Protein AF-A0A967V9A8-F1 (afdb_monomer_lite)

Structure (mmCIF, N/CA/C/O backbone):
data_AF-A0A967V9A8-F1
#
_entry.id   AF-A0A967V9A8-F1
#
loop_
_atom_site.group_PDB
_atom_site.id
_ato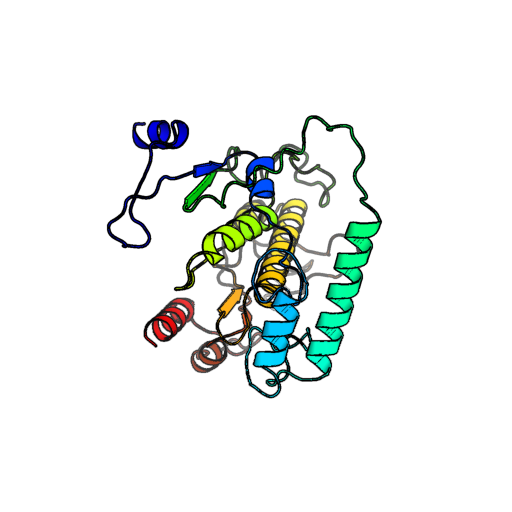m_site.type_symbol
_atom_site.label_atom_id
_atom_site.label_alt_id
_atom_site.label_comp_id
_atom_site.label_asym_id
_atom_site.label_entity_id
_atom_site.label_seq_id
_atom_site.pdbx_PDB_ins_code
_atom_site.Cartn_x
_atom_site.Cartn_y
_atom_site.Cartn_z
_atom_site.occupancy
_atom_site.B_iso_or_equiv
_atom_site.auth_seq_id
_atom_site.auth_comp_id
_atom_site.auth_asym_id
_atom_site.auth_atom_id
_atom_site.pdbx_PDB_model_num
ATOM 1 N N . MET A 1 1 ? -1.509 29.661 8.712 1.00 63.47 1 MET A N 1
ATOM 2 C CA . MET A 1 1 ? -0.629 29.647 9.905 1.00 63.47 1 MET A CA 1
ATOM 3 C C . MET A 1 1 ? -1.383 29.282 11.180 1.00 63.47 1 MET A C 1
ATOM 5 O O . MET A 1 1 ? -0.795 28.585 11.988 1.00 63.47 1 MET A O 1
ATOM 9 N N . THR A 1 2 ? -2.646 29.689 11.365 1.00 86.06 2 THR A N 1
ATOM 10 C CA . THR A 1 2 ? -3.441 29.376 12.574 1.00 86.06 2 THR A CA 1
ATOM 11 C C . THR A 1 2 ? -3.571 27.873 12.839 1.00 86.06 2 THR A C 1
ATOM 13 O O . THR A 1 2 ? -3.118 27.422 13.881 1.00 86.06 2 THR A O 1
ATOM 16 N N . THR A 1 3 ? -4.022 27.083 11.860 1.00 86.75 3 THR A N 1
ATOM 17 C CA . THR A 1 3 ? -4.227 25.628 12.024 1.00 86.75 3 THR A CA 1
ATOM 18 C C . THR A 1 3 ? -2.944 24.858 12.342 1.00 86.75 3 THR A C 1
ATOM 20 O O . THR A 1 3 ? -2.943 23.981 13.196 1.00 86.75 3 THR A O 1
ATOM 23 N N . TRP A 1 4 ? -1.824 25.201 11.695 1.00 89.00 4 TRP A N 1
ATOM 24 C CA . TRP A 1 4 ? -0.532 24.571 11.999 1.00 89.00 4 TRP A CA 1
ATOM 25 C C . TRP A 1 4 ? -0.082 24.873 13.431 1.00 89.00 4 TRP A C 1
ATOM 27 O O . TRP A 1 4 ? 0.345 23.976 14.148 1.00 89.00 4 TRP A O 1
ATOM 37 N N . ASN A 1 5 ? -0.220 26.127 13.870 1.00 92.00 5 ASN A N 1
ATOM 38 C CA . ASN A 1 5 ? 0.136 26.509 15.233 1.00 92.00 5 ASN A CA 1
ATOM 39 C C . ASN A 1 5 ? -0.765 25.819 16.270 1.00 92.00 5 ASN A C 1
ATOM 41 O O . ASN A 1 5 ? -0.274 25.438 17.324 1.00 92.00 5 ASN A O 1
ATOM 45 N N . GLU A 1 6 ? -2.051 25.632 15.968 1.00 90.81 6 GLU A N 1
ATOM 46 C CA . GLU A 1 6 ? -2.997 24.894 16.816 1.00 90.81 6 GLU A CA 1
ATOM 47 C C . GLU A 1 6 ? -2.655 23.399 16.899 1.00 90.81 6 GLU A C 1
ATOM 49 O O . GLU A 1 6 ? -2.709 22.827 17.985 1.00 90.81 6 GLU A O 1
ATOM 54 N N . LEU A 1 7 ? -2.254 22.774 15.785 1.00 89.25 7 LEU A N 1
ATOM 55 C CA . LEU A 1 7 ? -1.780 21.383 15.758 1.00 89.25 7 LEU A CA 1
ATOM 56 C C . LEU A 1 7 ? -0.524 21.214 16.614 1.00 89.25 7 LEU A C 1
ATOM 58 O O . LEU A 1 7 ? -0.470 20.335 17.467 1.00 89.25 7 LEU A O 1
ATOM 62 N N . VAL A 1 8 ? 0.459 22.101 16.434 1.00 88.94 8 VAL A N 1
ATOM 63 C CA . VAL A 1 8 ? 1.700 22.098 17.223 1.00 88.94 8 VAL A CA 1
ATOM 64 C C . VAL A 1 8 ? 1.425 22.363 18.708 1.00 88.94 8 VAL A C 1
ATOM 66 O O . VAL A 1 8 ? 2.103 21.807 19.567 1.00 88.94 8 VAL A O 1
ATOM 69 N N . ALA A 1 9 ? 0.430 23.191 19.030 1.00 90.06 9 ALA A N 1
ATOM 70 C CA . ALA A 1 9 ? 0.030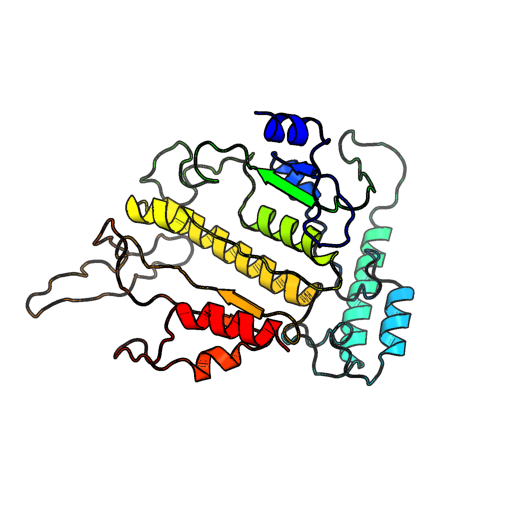 23.474 20.406 1.00 90.06 9 ALA A CA 1
ATOM 71 C C . ALA A 1 9 ? -0.857 22.381 21.036 1.00 90.06 9 ALA A C 1
ATOM 73 O O . ALA A 1 9 ? -1.181 22.490 22.219 1.00 90.06 9 ALA A O 1
ATOM 74 N N . GLY A 1 10 ? -1.275 21.361 20.275 1.00 86.62 10 GLY A N 1
ATOM 75 C CA . GLY A 1 10 ? -2.213 20.331 20.736 1.00 86.62 10 GLY A CA 1
ATOM 76 C C . GLY A 1 10 ? -3.627 20.860 21.007 1.00 86.62 10 GLY A C 1
ATOM 77 O O . GLY A 1 10 ? -4.375 20.262 21.776 1.00 86.62 10 GLY A O 1
ATOM 78 N N . THR A 1 11 ? -3.990 22.005 20.423 1.00 89.69 11 THR A N 1
ATOM 79 C CA . THR A 1 11 ? -5.309 22.641 20.583 1.00 89.69 11 THR A CA 1
ATOM 80 C C . THR A 1 11 ? -6.191 22.488 19.349 1.00 89.69 11 THR A C 1
ATOM 82 O O . THR A 1 11 ? -7.350 22.895 19.382 1.00 89.69 11 THR A O 1
ATOM 85 N N . ALA A 1 12 ? -5.651 21.953 18.251 1.00 89.81 12 ALA A N 1
ATOM 86 C CA . ALA A 1 12 ? -6.442 21.622 17.076 1.00 89.81 12 ALA A CA 1
ATOM 87 C C . ALA A 1 12 ? -7.412 20.486 17.408 1.00 89.81 12 ALA A C 1
ATOM 89 O O . ALA A 1 12 ? -7.022 19.473 17.987 1.00 89.81 12 ALA A O 1
ATOM 90 N N . GLY A 1 13 ? -8.664 20.645 16.995 1.00 87.31 13 GLY A N 1
ATOM 91 C CA . GLY A 1 13 ? -9.691 19.623 17.126 1.00 87.31 13 GLY A CA 1
ATOM 92 C C . GLY A 1 13 ? -10.621 19.611 15.921 1.00 87.31 13 GLY A C 1
ATOM 93 O O . GLY A 1 13 ? -10.577 20.508 15.076 1.00 87.31 13 GLY A O 1
ATOM 94 N N . GLY A 1 14 ? -11.441 18.578 15.822 1.00 84.81 14 GLY A N 1
ATOM 95 C CA . GLY A 1 14 ? -12.526 18.506 14.850 1.00 84.81 14 GLY A CA 1
ATOM 96 C C . GLY A 1 14 ? -13.466 17.362 15.180 1.00 84.81 14 GLY A C 1
ATOM 97 O O . GLY A 1 14 ? -13.211 16.620 16.118 1.00 84.81 14 GLY A O 1
ATOM 98 N N . ASP A 1 15 ? -14.499 17.166 14.376 1.00 83.00 15 ASP A N 1
ATOM 99 C CA . ASP A 1 15 ? -15.475 16.078 14.501 1.00 83.00 15 ASP A CA 1
ATOM 100 C C . ASP A 1 15 ? -15.526 15.321 13.159 1.00 83.00 15 ASP A C 1
ATOM 102 O O . ASP A 1 15 ? -16.194 15.737 12.218 1.00 83.00 15 ASP A O 1
ATOM 106 N N . ALA A 1 16 ? -14.660 14.318 13.015 1.00 79.00 16 ALA A N 1
ATOM 107 C CA . ALA A 1 16 ? -14.416 13.567 11.788 1.00 79.00 16 ALA A CA 1
ATOM 108 C C . ALA A 1 16 ? -15.170 12.229 11.781 1.00 79.00 16 ALA A C 1
ATOM 110 O O . ALA A 1 16 ? -15.399 11.687 10.705 1.00 79.00 16 ALA A O 1
ATOM 111 N N . ASP A 1 17 ? -15.545 11.725 12.958 1.00 77.56 17 ASP A N 1
ATOM 112 C CA . ASP A 1 17 ? -16.406 10.558 13.171 1.00 77.56 17 ASP A CA 1
ATOM 113 C C . ASP A 1 17 ? -17.899 10.934 13.244 1.00 77.56 17 ASP A C 1
ATOM 115 O O . ASP A 1 17 ? -18.756 10.066 13.095 1.00 77.56 17 ASP A O 1
ATOM 119 N N . GLY A 1 18 ? -18.228 12.224 13.371 1.00 81.00 18 GLY A N 1
ATOM 120 C CA . GLY A 1 18 ? -19.593 12.737 13.271 1.00 81.00 18 GLY A CA 1
ATOM 121 C C . GLY A 1 18 ? -20.420 12.511 14.534 1.00 81.00 18 GLY A C 1
ATOM 122 O O . GLY A 1 18 ? -21.646 12.413 14.441 1.00 81.00 18 GLY A O 1
ATOM 123 N N . ASP A 1 19 ? -19.771 12.406 15.696 1.00 84.38 19 ASP A N 1
ATOM 124 C CA . ASP A 1 19 ? -20.427 12.190 16.990 1.00 84.38 19 ASP A CA 1
ATOM 125 C C . ASP A 1 19 ? -20.878 13.498 17.675 1.00 84.38 19 ASP A C 1
ATOM 127 O O . ASP A 1 19 ? -21.390 13.477 18.797 1.00 84.38 19 ASP A O 1
ATOM 131 N N . GLU A 1 20 ? -20.732 14.634 16.981 1.00 88.00 20 GLU A N 1
ATOM 132 C CA . GLU A 1 20 ? -20.975 15.997 17.463 1.00 88.00 20 GLU A CA 1
ATOM 133 C C . GLU A 1 20 ? -19.999 16.455 18.568 1.00 88.00 20 GLU A C 1
ATOM 135 O O . GLU A 1 20 ? -20.204 17.504 19.196 1.00 88.00 20 GLU A O 1
ATOM 140 N N . ILE A 1 21 ? -18.905 15.717 18.799 1.00 86.75 21 ILE A N 1
ATOM 141 C CA . ILE A 1 21 ? -17.860 16.023 19.776 1.00 86.75 21 ILE A CA 1
ATOM 142 C C . ILE A 1 21 ? -16.542 16.302 19.048 1.00 86.75 21 ILE A C 1
ATOM 144 O O . ILE A 1 21 ? -15.992 15.509 18.292 1.00 86.75 21 ILE A O 1
ATOM 148 N N . SER A 1 22 ? -15.967 17.476 19.318 1.00 86.62 22 SER A N 1
ATOM 149 C CA . SER A 1 22 ? -14.638 17.794 18.799 1.00 86.62 22 SER A CA 1
ATOM 150 C C . SER A 1 22 ? -13.563 17.006 19.550 1.00 86.62 22 SER A C 1
ATOM 152 O O . SER A 1 22 ? -13.255 17.325 20.700 1.00 86.62 22 SER A O 1
ATOM 154 N N . ASP A 1 23 ? -12.907 16.068 18.877 1.00 84.94 23 ASP A N 1
ATOM 155 C CA . ASP A 1 23 ? -11.726 15.377 19.390 1.00 84.94 23 ASP A CA 1
ATOM 156 C C . ASP A 1 23 ? -10.437 16.152 19.078 1.00 84.94 23 ASP A C 1
ATOM 158 O O . ASP A 1 23 ? -10.318 16.755 18.003 1.00 84.94 23 ASP A O 1
ATOM 162 N N . PRO A 1 24 ? -9.436 16.114 19.974 1.00 88.06 24 PRO A N 1
ATOM 163 C CA . PRO A 1 24 ? -8.134 16.720 19.733 1.00 88.06 24 PRO A CA 1
ATOM 164 C C . PRO A 1 24 ? -7.305 15.922 18.714 1.00 88.06 24 PRO A C 1
ATOM 166 O O . PRO A 1 24 ? -7.277 14.691 18.735 1.00 88.06 24 PRO A O 1
ATOM 169 N N . TRP A 1 25 ? -6.561 16.634 17.867 1.00 90.69 25 TRP A N 1
ATOM 170 C CA . TRP A 1 25 ? -5.568 16.047 16.968 1.00 90.69 25 TRP A CA 1
ATOM 171 C C . TRP A 1 25 ? -4.210 15.923 17.653 1.00 90.69 25 TRP A C 1
ATOM 173 O O . TRP A 1 25 ? -3.681 16.893 18.196 1.00 90.69 25 TRP A O 1
ATOM 183 N N . THR A 1 26 ? -3.606 14.741 17.553 1.00 91.56 26 THR A N 1
ATOM 184 C CA . THR A 1 26 ? -2.222 14.496 17.967 1.00 91.56 26 THR A CA 1
ATOM 185 C C . THR A 1 26 ? -1.307 14.583 16.752 1.00 91.56 26 THR A C 1
ATOM 187 O O . THR A 1 26 ? -1.429 13.795 15.816 1.00 91.56 26 THR A O 1
ATOM 190 N N . LEU A 1 27 ? -0.392 15.551 16.749 1.00 93.50 27 LEU A N 1
ATOM 191 C CA . LEU A 1 27 ? 0.653 15.652 15.732 1.00 93.50 27 LEU A CA 1
ATOM 192 C C . LEU A 1 27 ? 1.799 14.693 16.080 1.00 93.50 27 LEU A C 1
ATOM 194 O O . LEU A 1 27 ? 2.338 14.765 17.181 1.00 93.50 27 LEU A O 1
ATOM 198 N N . ILE A 1 28 ? 2.195 13.847 15.128 1.00 94.06 28 ILE A N 1
ATOM 199 C CA . ILE A 1 28 ? 3.421 13.038 15.203 1.00 94.06 28 ILE A CA 1
ATOM 200 C C . ILE A 1 28 ? 4.312 13.352 14.004 1.00 94.06 28 ILE A C 1
ATOM 202 O O . ILE A 1 28 ? 3.816 13.587 12.898 1.00 94.06 28 ILE A O 1
ATOM 206 N N . GLN A 1 29 ? 5.628 13.385 14.204 1.00 94.06 29 GLN A N 1
ATOM 207 C CA . GLN A 1 29 ? 6.559 13.819 13.157 1.00 94.06 29 GLN A CA 1
ATOM 208 C C . GLN A 1 29 ? 7.821 12.966 13.048 1.00 94.06 29 GLN A C 1
ATOM 210 O O . GLN A 1 29 ? 8.384 12.814 11.961 1.00 94.06 29 GLN A O 1
ATOM 215 N N . THR A 1 30 ? 8.288 12.423 14.165 1.00 92.56 30 THR A N 1
ATOM 216 C CA . THR A 1 30 ? 9.504 11.615 14.232 1.00 92.56 30 THR A CA 1
ATOM 217 C C . THR A 1 30 ? 9.186 10.146 13.993 1.00 92.56 30 THR A C 1
ATOM 219 O O . THR A 1 30 ? 8.143 9.654 14.417 1.00 92.56 30 THR A O 1
ATOM 222 N N . ARG A 1 31 ? 10.121 9.402 13.388 1.00 92.56 31 ARG A N 1
ATOM 223 C CA . ARG A 1 31 ? 9.995 7.942 13.250 1.00 92.56 31 ARG A CA 1
ATOM 224 C C . ARG A 1 31 ? 9.680 7.246 14.577 1.00 92.56 31 ARG A C 1
ATOM 226 O O . ARG A 1 31 ? 8.862 6.338 14.594 1.00 92.56 31 ARG A O 1
ATOM 233 N N . TYR A 1 32 ? 10.281 7.699 15.678 1.00 88.81 32 TYR A N 1
ATOM 234 C CA . TYR A 1 32 ? 10.001 7.156 17.006 1.00 88.81 32 TYR A CA 1
ATOM 235 C C . TYR A 1 32 ? 8.531 7.334 17.414 1.00 88.81 32 TYR A C 1
ATOM 237 O O . TYR A 1 32 ? 7.945 6.411 17.962 1.00 88.81 32 TYR A O 1
ATOM 245 N N . GLU A 1 33 ? 7.912 8.482 17.131 1.00 91.44 33 GLU A N 1
ATOM 246 C CA . GLU A 1 33 ? 6.490 8.698 17.428 1.00 91.44 33 GLU A CA 1
ATOM 247 C C . GLU A 1 33 ? 5.585 7.814 16.563 1.00 91.44 33 GLU A C 1
ATOM 249 O O . GLU A 1 33 ? 4.617 7.274 17.085 1.00 91.44 33 GLU A O 1
ATOM 254 N N . PHE A 1 34 ? 5.921 7.593 15.283 1.00 91.38 34 PHE A N 1
ATOM 255 C CA . PHE A 1 34 ? 5.223 6.592 14.462 1.00 91.38 34 PHE A CA 1
ATOM 256 C C . PHE A 1 34 ? 5.358 5.195 15.074 1.00 91.38 34 PHE A C 1
ATOM 258 O O . PHE A 1 34 ? 4.356 4.528 15.309 1.00 91.38 34 PHE A O 1
ATOM 265 N N . GLN A 1 35 ? 6.583 4.781 15.409 1.00 86.56 35 GLN A N 1
ATOM 266 C CA . GLN A 1 35 ? 6.862 3.485 16.033 1.00 86.56 35 GLN A CA 1
ATOM 267 C C . GLN A 1 35 ? 6.177 3.317 17.393 1.00 86.56 35 GLN A C 1
ATOM 269 O O . GLN A 1 35 ? 5.766 2.214 17.732 1.00 86.56 35 GLN A O 1
ATOM 274 N N . ALA A 1 36 ? 6.010 4.391 18.165 1.00 85.50 36 ALA A N 1
ATOM 275 C CA . ALA A 1 36 ? 5.330 4.352 19.457 1.00 85.50 36 ALA A CA 1
ATOM 276 C C . ALA A 1 36 ? 3.828 4.035 19.338 1.00 85.50 36 ALA A C 1
ATOM 278 O O . ALA A 1 36 ? 3.240 3.545 20.301 1.00 85.50 36 ALA A O 1
ATOM 279 N N . LEU A 1 37 ? 3.220 4.281 18.171 1.00 87.62 37 LEU A N 1
ATOM 280 C CA . LEU A 1 37 ? 1.843 3.878 17.854 1.00 87.62 37 LEU A CA 1
ATOM 281 C C . LEU A 1 37 ? 1.758 2.456 17.280 1.00 87.62 37 LEU A C 1
ATOM 283 O O . LEU A 1 37 ? 0.668 1.907 17.111 1.00 87.62 37 LEU A O 1
ATOM 287 N N . ILE A 1 38 ? 2.899 1.836 16.977 1.00 82.94 38 ILE A N 1
ATOM 288 C CA . ILE A 1 38 ? 2.959 0.433 16.582 1.00 82.94 38 ILE A CA 1
ATOM 289 C C . ILE A 1 38 ? 2.938 -0.398 17.864 1.00 82.94 38 ILE A C 1
ATOM 291 O O . ILE A 1 38 ? 3.969 -0.709 18.462 1.00 82.94 38 ILE A O 1
ATOM 295 N N . HIS A 1 39 ? 1.742 -0.768 18.309 1.00 68.12 39 HIS A N 1
ATOM 296 C CA . HIS A 1 39 ? 1.606 -1.884 19.228 1.00 68.12 39 HIS A CA 1
ATOM 297 C C . HIS A 1 39 ? 2.046 -3.162 18.498 1.00 68.12 39 HIS A C 1
ATOM 299 O O . HIS A 1 39 ? 1.778 -3.292 17.298 1.00 68.12 39 HIS A O 1
ATOM 305 N N . PRO A 1 40 ? 2.749 -4.094 19.170 1.00 56.84 40 PRO A N 1
ATOM 306 C CA . PRO A 1 40 ? 3.045 -5.385 18.568 1.00 56.84 40 PRO A CA 1
ATOM 307 C C . PRO A 1 40 ? 1.742 -6.010 18.068 1.00 56.84 40 PRO A C 1
ATOM 309 O O . PRO A 1 40 ? 0.709 -5.859 18.723 1.00 56.84 40 PRO A O 1
ATOM 312 N N . VAL A 1 41 ? 1.812 -6.693 16.919 1.00 52.12 41 VAL A N 1
ATOM 313 C CA . VAL A 1 41 ? 0.711 -7.491 16.364 1.00 52.12 41 VAL A CA 1
ATOM 314 C C . VAL A 1 41 ? 0.019 -8.209 17.518 1.00 52.12 41 VAL A C 1
ATOM 316 O O . VAL A 1 41 ? 0.689 -8.947 18.252 1.00 52.12 41 VAL A O 1
ATOM 319 N N . ARG A 1 42 ? -1.276 -7.915 17.724 1.00 62.38 42 ARG A N 1
ATOM 320 C CA . ARG A 1 42 ? -2.018 -8.426 18.881 1.00 62.38 42 ARG A CA 1
ATOM 321 C C . ARG A 1 42 ? -1.798 -9.936 18.963 1.00 62.38 42 ARG A C 1
ATOM 323 O O . ARG A 1 42 ? -1.860 -10.603 17.923 1.00 62.38 42 ARG A O 1
ATOM 330 N N . PRO A 1 43 ? -1.446 -10.477 20.146 1.00 65.12 43 PRO A N 1
ATOM 331 C CA . PRO A 1 43 ? -1.141 -11.888 20.262 1.00 65.12 43 PRO A CA 1
ATOM 332 C C . PRO A 1 43 ? -2.284 -12.709 19.678 1.00 65.12 43 PRO A C 1
ATOM 334 O O . PRO A 1 43 ? -3.447 -12.492 20.011 1.00 65.12 43 PRO A O 1
ATOM 337 N N . ILE A 1 44 ? -1.954 -13.666 18.811 1.00 68.88 44 ILE A N 1
ATOM 338 C CA . ILE A 1 44 ? -2.934 -14.660 18.378 1.00 68.88 44 ILE A CA 1
ATOM 339 C C . ILE A 1 44 ? -3.594 -15.230 19.636 1.00 68.88 44 ILE A C 1
ATOM 341 O O . ILE A 1 44 ? -2.899 -15.664 20.560 1.00 68.88 44 ILE A O 1
ATOM 345 N N . ALA A 1 45 ? -4.927 -15.241 19.628 1.00 79.94 45 ALA A N 1
ATOM 346 C CA . ALA A 1 45 ? -5.765 -15.742 20.708 1.00 79.94 45 ALA A CA 1
ATOM 347 C C . ALA A 1 45 ? -5.919 -14.832 21.952 1.00 79.94 45 ALA A C 1
ATOM 349 O O . ALA A 1 45 ? -6.433 -15.297 22.967 1.00 79.94 45 ALA A O 1
ATOM 350 N N . ASP A 1 46 ? -5.531 -13.554 21.863 1.00 81.38 46 ASP A N 1
ATOM 351 C CA . ASP A 1 46 ? -5.986 -12.466 22.749 1.00 81.38 46 ASP A CA 1
ATOM 352 C C . ASP A 1 46 ? -7.368 -11.978 22.269 1.00 81.38 46 ASP A C 1
ATOM 354 O O . ASP A 1 46 ? -7.501 -11.082 21.431 1.00 81.38 46 ASP A O 1
ATOM 358 N N . PHE A 1 47 ? -8.422 -12.657 22.718 1.00 83.19 47 PHE A N 1
ATOM 359 C CA . PHE A 1 47 ? -9.795 -12.420 22.271 1.00 83.19 47 PHE A CA 1
ATOM 360 C C . PHE A 1 47 ? -10.470 -11.264 23.012 1.00 83.19 47 PHE A C 1
ATOM 362 O O . PHE A 1 47 ? -11.451 -10.712 22.504 1.00 83.19 47 PHE A O 1
ATOM 369 N N . ASN A 1 48 ? -10.008 -10.923 24.220 1.00 78.19 48 ASN A N 1
ATOM 370 C CA . ASN A 1 48 ? -10.528 -9.786 24.983 1.00 78.19 48 ASN A CA 1
ATOM 371 C C . ASN A 1 48 ? -9.792 -8.465 24.682 1.00 78.19 48 ASN A C 1
ATOM 373 O O . ASN A 1 48 ? -10.263 -7.415 25.125 1.00 78.19 48 ASN A O 1
ATOM 377 N N . ARG A 1 49 ? -8.713 -8.521 23.890 1.00 71.69 49 ARG A N 1
ATOM 378 C CA . ARG A 1 49 ? -7.898 -7.392 23.424 1.00 71.69 49 ARG A CA 1
ATOM 379 C C . ARG A 1 49 ? -7.182 -6.659 24.561 1.00 71.69 49 ARG A C 1
ATOM 381 O O . ARG A 1 49 ? -7.001 -5.444 24.488 1.00 71.69 49 ARG A O 1
ATOM 388 N N . ASP A 1 50 ? -6.785 -7.364 25.620 1.00 70.62 50 ASP A N 1
ATOM 389 C CA . ASP A 1 50 ? -6.091 -6.760 26.768 1.00 70.62 50 ASP A CA 1
ATOM 390 C C . ASP A 1 50 ? -4.550 -6.791 26.664 1.00 70.62 50 ASP A C 1
ATOM 392 O O . ASP A 1 50 ? -3.840 -6.295 27.551 1.00 70.62 50 ASP A O 1
ATOM 396 N N . GLY A 1 51 ? -4.026 -7.322 25.556 1.00 71.56 51 GLY A N 1
ATOM 397 C CA . GLY A 1 51 ? -2.602 -7.462 25.269 1.00 71.56 51 GLY A CA 1
ATOM 398 C C . GLY A 1 51 ? -1.979 -8.727 25.863 1.00 71.56 51 GLY A C 1
ATOM 399 O O . GLY A 1 51 ? -0.749 -8.867 25.847 1.00 71.56 51 GLY A O 1
ATOM 400 N N . LYS A 1 52 ? -2.779 -9.636 26.429 1.00 80.12 52 LYS A N 1
ATOM 401 C CA . LYS A 1 52 ? -2.331 -10.899 27.021 1.00 80.12 52 LYS A CA 1
ATOM 402 C C . LYS A 1 52 ? -3.162 -12.048 26.465 1.00 80.12 52 LYS A C 1
ATOM 404 O O . LYS A 1 52 ? -4.277 -11.878 26.022 1.00 80.12 52 LYS A O 1
ATOM 409 N N . VAL A 1 53 ? -2.571 -13.241 26.496 1.00 85.06 53 VAL A N 1
ATOM 410 C CA . VAL A 1 53 ? -3.299 -14.492 26.257 1.00 85.06 53 VAL A CA 1
ATOM 411 C C . VAL A 1 53 ? -3.406 -15.187 27.601 1.00 85.06 53 VAL A C 1
ATOM 413 O O . VAL A 1 53 ? -2.395 -15.690 28.110 1.00 85.06 53 VAL A O 1
ATOM 416 N N . ASP A 1 54 ? -4.592 -15.141 28.202 1.00 89.44 54 ASP A N 1
ATOM 417 C CA . ASP A 1 54 ? -4.855 -15.662 29.537 1.00 89.44 54 ASP A CA 1
ATOM 418 C C . ASP A 1 54 ? -6.234 -16.341 29.704 1.00 89.44 54 ASP A C 1
ATOM 420 O O . ASP A 1 54 ? -6.877 -16.804 28.761 1.00 89.44 54 ASP A O 1
ATOM 424 N N . MET A 1 55 ? -6.672 -16.519 30.955 1.00 92.19 55 MET A N 1
ATOM 425 C CA . MET A 1 55 ? -7.915 -17.227 31.277 1.00 92.19 55 MET A CA 1
ATOM 426 C C . MET A 1 55 ? -9.167 -16.491 30.786 1.00 92.19 55 MET A C 1
ATOM 428 O O . MET A 1 55 ? -10.210 -17.115 30.577 1.00 92.19 55 MET A O 1
ATOM 432 N N . GLN A 1 56 ? -9.088 -15.175 30.616 1.00 90.44 56 GLN A N 1
ATOM 433 C CA . GLN A 1 56 ? -10.181 -14.364 30.099 1.00 90.44 56 GLN A CA 1
ATOM 434 C C . GLN A 1 56 ? -10.423 -14.696 28.627 1.00 90.44 56 GLN A C 1
ATOM 436 O O . GLN A 1 56 ? -11.570 -14.945 28.247 1.00 90.44 56 GLN A O 1
ATOM 441 N N . ASP A 1 57 ? -9.359 -14.860 27.852 1.00 89.75 57 ASP A N 1
ATOM 442 C CA . ASP A 1 57 ? -9.413 -15.324 26.467 1.00 89.75 57 ASP A CA 1
ATOM 443 C C . ASP A 1 57 ? -9.910 -16.760 26.366 1.00 89.75 57 ASP A C 1
ATOM 445 O O . ASP A 1 57 ? -10.829 -17.050 25.597 1.00 89.75 57 ASP A O 1
ATOM 449 N N . TYR A 1 58 ? -9.410 -17.658 27.222 1.00 94.19 58 TYR A N 1
ATOM 450 C CA . TYR A 1 58 ? -9.934 -19.025 27.282 1.00 94.19 58 TYR A CA 1
ATOM 451 C C . TYR A 1 58 ? -11.444 -19.041 27.528 1.00 94.19 58 TYR A C 1
ATOM 453 O O . TYR A 1 58 ? -12.171 -19.843 26.943 1.00 94.19 58 TYR A O 1
ATOM 461 N N . SER A 1 59 ? -11.935 -18.143 28.387 1.00 92.62 59 SER A N 1
ATOM 462 C CA . SER A 1 59 ? -13.364 -18.038 28.666 1.00 92.62 59 SER A CA 1
ATOM 463 C C . SER A 1 59 ? -14.167 -17.613 27.434 1.00 92.62 59 SER A C 1
ATOM 465 O O . SER A 1 59 ? -15.288 -18.089 27.253 1.00 92.62 59 SER A O 1
ATOM 467 N N . ILE A 1 60 ? -13.600 -16.763 26.572 1.00 90.62 60 ILE A N 1
ATOM 468 C CA . ILE A 1 60 ? -14.210 -16.359 25.302 1.00 90.62 60 ILE A CA 1
ATOM 469 C C . ILE A 1 60 ? -14.195 -17.537 24.326 1.00 90.62 60 ILE A C 1
ATOM 471 O O . ILE A 1 60 ? -15.255 -17.906 23.820 1.00 90.62 60 ILE A O 1
ATOM 475 N N . LEU A 1 61 ? -13.050 -18.204 24.161 1.00 92.38 61 LEU A N 1
ATOM 476 C CA . LEU A 1 61 ? -12.918 -19.403 23.330 1.00 92.38 61 LEU A CA 1
ATOM 477 C C . LEU A 1 61 ? -13.929 -20.483 23.718 1.00 92.38 61 LEU A C 1
ATOM 479 O O . LEU A 1 61 ? -14.681 -20.975 22.878 1.00 92.38 61 LEU A O 1
ATOM 483 N N . ALA A 1 62 ? -14.014 -20.806 25.009 1.00 93.69 62 ALA A N 1
ATOM 484 C CA . ALA A 1 62 ? -14.931 -21.815 25.525 1.00 93.69 62 ALA A CA 1
ATOM 485 C C . ALA A 1 62 ? -16.407 -21.443 25.305 1.00 93.69 62 ALA A C 1
ATOM 487 O O . ALA A 1 62 ? -17.230 -22.317 25.033 1.00 93.69 62 ALA A O 1
ATOM 488 N N . ARG A 1 63 ? -16.762 -20.154 25.389 1.00 94.81 63 ARG A N 1
ATOM 489 C CA . ARG A 1 63 ? -18.125 -19.677 25.091 1.00 94.81 63 ARG A CA 1
ATOM 490 C C . ARG A 1 63 ? -18.469 -19.759 23.612 1.00 94.81 63 ARG A C 1
ATOM 492 O O . ARG A 1 63 ? -19.651 -19.852 23.292 1.00 94.81 63 ARG A O 1
ATOM 499 N N . CYS A 1 64 ? -17.473 -19.704 22.738 1.00 91.88 64 CYS A N 1
ATOM 500 C CA . CYS A 1 64 ? -17.641 -19.795 21.294 1.00 91.88 64 CYS A CA 1
ATOM 501 C C . CYS A 1 64 ? -17.534 -21.230 20.763 1.00 91.88 64 CYS A C 1
ATOM 503 O O . CYS A 1 64 ? -17.725 -21.431 19.570 1.00 91.88 64 CYS A O 1
ATOM 505 N N . TRP A 1 65 ? -17.291 -22.225 21.623 1.00 96.00 65 TRP A N 1
ATOM 506 C CA . TRP A 1 65 ? -17.112 -23.621 21.223 1.00 96.00 65 TRP A CA 1
ATOM 507 C C . TRP A 1 65 ? -18.244 -24.136 20.323 1.00 96.00 65 TRP A C 1
ATOM 509 O O . TRP A 1 65 ? -19.426 -23.966 20.635 1.00 96.00 65 TRP A O 1
ATOM 519 N N . GLN A 1 66 ? -17.867 -24.789 19.221 1.00 93.75 66 GLN A N 1
ATOM 520 C CA . GLN A 1 66 ? -18.751 -25.282 18.159 1.00 93.75 66 GLN A CA 1
ATOM 521 C C . GLN A 1 66 ? -19.607 -24.211 17.468 1.00 93.75 66 GLN A C 1
ATOM 523 O O . GLN A 1 66 ? -20.619 -24.529 16.839 1.00 93.75 66 GLN A O 1
ATOM 528 N N . GLN A 1 67 ? -19.221 -22.942 17.562 1.00 87.69 67 GLN A N 1
ATOM 529 C CA . GLN A 1 67 ? -19.886 -21.852 16.859 1.00 87.69 67 GLN A CA 1
ATOM 530 C C . GLN A 1 67 ? -18.997 -21.330 15.739 1.00 87.69 67 GLN A C 1
ATOM 532 O O . GLN A 1 67 ? -17.774 -21.323 15.844 1.00 87.69 67 GLN A O 1
ATOM 537 N N . ASN A 1 68 ? -19.638 -20.819 14.693 1.00 82.81 68 ASN A N 1
ATOM 538 C CA . ASN A 1 68 ? -18.971 -20.022 13.677 1.00 82.81 68 ASN A CA 1
ATOM 539 C C . ASN A 1 68 ? -18.772 -18.600 14.222 1.00 82.81 68 ASN A C 1
ATOM 541 O O . ASN A 1 68 ? -19.666 -17.751 14.139 1.00 82.81 68 ASN A O 1
ATOM 545 N N . LYS A 1 69 ? -17.635 -18.381 14.883 1.00 82.44 69 LYS A N 1
ATOM 546 C CA . LYS A 1 69 ? -17.242 -17.099 15.474 1.00 82.44 69 LYS A CA 1
ATOM 547 C C . LYS A 1 69 ? -15.892 -16.700 14.904 1.00 82.44 69 LYS A C 1
ATOM 549 O O . LYS A 1 69 ? -14.870 -17.020 15.488 1.00 82.44 69 LYS A O 1
ATOM 554 N N . LEU A 1 70 ? -15.917 -15.970 13.791 1.00 72.25 70 LEU A N 1
ATOM 555 C CA . LEU A 1 70 ? -14.740 -15.626 12.979 1.00 72.25 70 LEU A CA 1
ATOM 556 C C . LEU A 1 70 ? -13.575 -14.988 13.756 1.00 72.25 70 LEU A C 1
ATOM 558 O O . LEU A 1 70 ? -12.428 -15.214 13.405 1.00 72.25 70 LEU A O 1
ATOM 562 N N . LEU A 1 71 ? -13.848 -14.222 14.818 1.00 72.81 71 LEU A N 1
ATOM 563 C CA . LEU A 1 71 ? -12.798 -13.613 15.653 1.00 72.81 71 LEU A CA 1
ATOM 564 C C . LEU A 1 71 ? -12.142 -14.592 16.645 1.00 72.81 71 LEU A C 1
ATOM 566 O O . LEU A 1 71 ? -11.138 -14.262 17.265 1.00 72.81 71 LEU A O 1
ATOM 570 N N . VAL A 1 72 ? -12.734 -15.772 16.834 1.00 83.31 72 VAL A N 1
ATOM 571 C CA . VAL A 1 72 ? -12.286 -16.811 17.777 1.00 83.31 72 VAL A CA 1
ATOM 572 C C . VAL A 1 72 ? -11.853 -18.091 17.046 1.00 83.31 72 VAL A C 1
ATOM 574 O O . VAL A 1 72 ? -11.092 -18.886 17.589 1.00 83.31 72 VAL A O 1
ATOM 577 N N . ASP A 1 73 ? -12.314 -18.261 15.808 1.00 82.50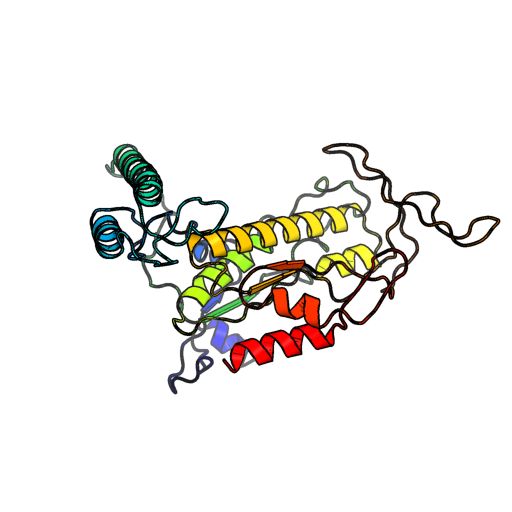 73 ASP A N 1
ATOM 578 C CA . ASP A 1 73 ? -11.942 -19.303 14.850 1.00 82.50 73 ASP A CA 1
ATOM 579 C C . ASP A 1 73 ? -10.618 -18.925 14.161 1.00 82.50 73 ASP A C 1
ATOM 581 O O . ASP A 1 73 ? -10.565 -18.277 13.116 1.00 82.50 73 ASP A O 1
ATOM 585 N N . ILE A 1 74 ? -9.523 -19.259 14.836 1.00 81.00 74 ILE A N 1
ATOM 586 C CA . ILE A 1 74 ? -8.147 -18.871 14.512 1.00 81.00 74 ILE A CA 1
ATOM 587 C C . ILE A 1 74 ? -7.365 -19.992 13.816 1.00 81.00 74 ILE A C 1
ATOM 589 O O . ILE A 1 74 ? -6.217 -19.788 13.412 1.00 81.00 74 ILE A O 1
ATOM 593 N N . ALA A 1 75 ? -7.947 -21.182 13.656 1.00 81.81 75 ALA A N 1
ATOM 594 C CA . ALA A 1 75 ? -7.289 -22.344 13.086 1.00 81.81 75 ALA A CA 1
ATOM 595 C C . ALA A 1 75 ? -8.096 -22.978 11.933 1.00 81.81 75 ALA A C 1
ATOM 597 O O . ALA A 1 75 ? -9.264 -23.297 12.091 1.00 81.81 75 ALA A O 1
ATOM 598 N N . PRO A 1 76 ? -7.467 -23.269 10.777 1.00 77.44 76 PRO A N 1
ATOM 599 C CA . PRO A 1 76 ? -6.055 -23.084 10.477 1.00 77.44 76 PRO A CA 1
ATOM 600 C C . PRO A 1 76 ? -5.701 -21.608 10.237 1.00 77.44 76 PRO A C 1
ATOM 602 O O . PRO A 1 76 ? -6.359 -20.907 9.469 1.00 77.44 76 PRO A O 1
ATOM 605 N N . LEU A 1 77 ? -4.568 -21.179 10.807 1.00 62.09 77 LEU A N 1
ATOM 606 C CA . LEU A 1 77 ? -4.051 -19.800 10.740 1.00 62.09 77 LEU A CA 1
ATOM 607 C C . LEU A 1 77 ? -3.940 -19.244 9.309 1.00 62.09 77 LEU A C 1
ATOM 609 O O . LEU A 1 77 ? -4.021 -18.042 9.075 1.00 62.09 77 LEU A O 1
ATOM 613 N N . GLN A 1 78 ? -3.763 -20.122 8.320 1.00 53.34 78 GLN A N 1
ATOM 614 C CA . GLN A 1 78 ? -3.614 -19.735 6.918 1.00 53.34 78 GLN A CA 1
ATOM 615 C C . GLN A 1 78 ? -4.934 -19.308 6.246 1.00 53.34 78 GLN A C 1
ATOM 617 O O . GLN A 1 78 ? -4.879 -18.672 5.190 1.00 53.34 78 GLN A O 1
ATOM 622 N N . GLN A 1 79 ? -6.099 -19.648 6.817 1.00 55.12 79 GLN A N 1
ATOM 623 C CA . GLN A 1 79 ? -7.414 -19.455 6.183 1.00 55.12 79 GLN A CA 1
ATOM 624 C C . GLN A 1 79 ? -8.408 -18.607 6.995 1.00 55.12 79 GLN A C 1
ATOM 626 O O . GLN A 1 79 ? -9.540 -18.464 6.548 1.00 55.12 79 GLN A O 1
ATOM 631 N N . SER A 1 80 ? -7.978 -17.972 8.095 1.00 57.84 80 SER A N 1
ATOM 632 C CA . SER A 1 80 ? -8.880 -17.279 9.039 1.00 57.84 80 SER A CA 1
ATOM 633 C C . SER A 1 80 ? -9.919 -18.223 9.650 1.00 57.84 80 SER A C 1
ATOM 635 O O . SER A 1 80 ? -11.102 -17.893 9.677 1.00 57.84 80 SER A O 1
ATOM 637 N N . GLY A 1 81 ? -9.457 -19.403 10.077 1.00 70.50 81 GLY A N 1
ATOM 638 C CA . GLY A 1 81 ? -10.327 -20.424 10.648 1.00 70.50 81 GLY A CA 1
ATOM 639 C C . GLY A 1 81 ? -10.861 -21.434 9.634 1.00 70.50 81 GLY A C 1
ATOM 640 O O . GLY A 1 81 ? -10.608 -21.321 8.429 1.00 70.50 81 GLY A O 1
ATOM 641 N N . ASP A 1 82 ? -11.567 -22.459 10.113 1.00 81.62 82 ASP A N 1
ATOM 642 C CA . ASP A 1 82 ? -12.284 -23.435 9.273 1.00 81.62 82 ASP A CA 1
ATOM 643 C C . ASP A 1 82 ? -13.819 -23.324 9.350 1.00 81.62 82 ASP A C 1
ATOM 645 O O . ASP A 1 82 ? -14.547 -24.121 8.746 1.00 81.62 82 ASP A O 1
ATOM 649 N N . GLY A 1 83 ? -14.311 -22.272 9.999 1.00 82.12 83 GLY A N 1
ATOM 650 C CA . GLY A 1 83 ? -15.715 -21.922 10.168 1.00 82.12 83 GLY A CA 1
ATOM 651 C C . GLY A 1 83 ? -16.318 -22.395 11.491 1.00 82.12 83 GLY A C 1
ATOM 652 O O . GLY A 1 83 ? -17.532 -22.238 11.676 1.00 82.12 83 GLY A O 1
ATOM 653 N N . ILE A 1 84 ? -15.538 -23.001 12.392 1.00 90.00 84 ILE A N 1
ATOM 654 C CA . ILE A 1 84 ? -16.022 -23.509 13.676 1.00 90.00 84 ILE A CA 1
ATOM 655 C C . ILE A 1 84 ? -14.934 -23.468 14.753 1.00 90.00 84 ILE A C 1
ATOM 657 O O . ILE A 1 84 ? -13.879 -24.055 14.599 1.00 90.00 84 ILE A O 1
ATOM 661 N N . VAL A 1 85 ? -15.242 -22.868 15.907 1.00 88.88 85 VAL A N 1
ATOM 662 C CA . VAL A 1 85 ? -14.322 -22.908 17.055 1.00 88.88 85 VAL A CA 1
ATOM 663 C C . VAL A 1 85 ? -14.266 -24.326 17.624 1.00 88.88 85 VAL A C 1
ATOM 665 O O . VAL A 1 85 ? -15.249 -24.816 18.197 1.00 88.88 85 VAL A O 1
ATOM 668 N N . ASP A 1 86 ? -13.122 -24.985 17.488 1.00 93.31 86 ASP A N 1
ATOM 669 C CA . ASP A 1 86 ? -12.913 -26.369 17.878 1.00 93.31 86 ASP A CA 1
ATOM 670 C C . ASP A 1 86 ? -11.536 -26.633 18.529 1.00 93.31 86 ASP A C 1
ATOM 672 O O . ASP A 1 86 ? -10.842 -25.759 19.057 1.00 93.31 86 ASP A O 1
ATOM 676 N N . SER A 1 87 ? -11.157 -27.910 18.590 1.00 93.94 87 SER A N 1
ATOM 677 C CA . SER A 1 87 ? -9.886 -28.353 19.165 1.00 93.94 87 SER A CA 1
ATOM 678 C C . SER A 1 87 ? -8.634 -27.778 18.494 1.00 93.94 87 SER A C 1
ATOM 680 O O . SER A 1 87 ? -7.585 -27.733 19.136 1.00 93.94 87 SER A O 1
ATOM 682 N N . LYS A 1 88 ? -8.714 -27.361 17.229 1.00 92.00 88 LYS A N 1
ATOM 683 C CA . LYS A 1 88 ? -7.611 -26.754 16.485 1.00 92.00 88 LYS A CA 1
ATO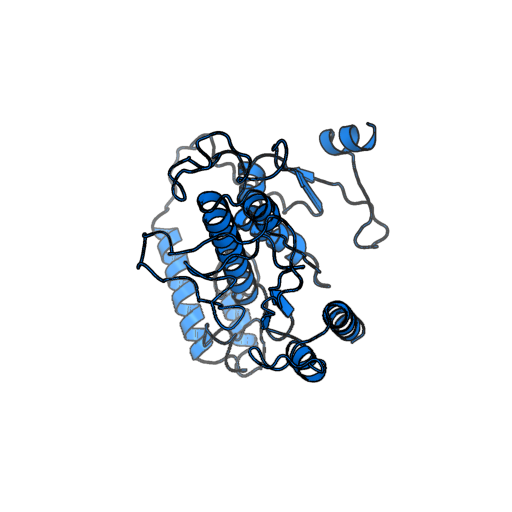M 684 C C . LYS A 1 88 ? -7.363 -25.335 16.977 1.00 92.00 88 LYS A C 1
ATOM 686 O O . LYS A 1 88 ? -6.209 -24.992 17.220 1.00 92.00 88 LYS A O 1
ATOM 691 N N . ASP A 1 89 ? -8.417 -24.560 17.218 1.00 90.88 89 ASP A N 1
ATOM 692 C CA . ASP A 1 89 ? -8.311 -23.222 17.811 1.00 90.88 89 ASP A CA 1
ATOM 693 C C . ASP A 1 89 ? -7.756 -23.301 19.220 1.00 90.88 89 ASP A C 1
ATOM 695 O O . ASP A 1 89 ? -6.851 -22.554 19.582 1.00 90.88 89 ASP A O 1
ATOM 699 N N . LEU A 1 90 ? -8.234 -24.276 20.000 1.00 93.69 90 LEU A N 1
ATOM 700 C CA . LEU A 1 90 ? -7.712 -24.529 21.339 1.00 93.69 90 LEU A CA 1
ATOM 701 C C . LEU A 1 90 ? -6.218 -24.879 21.320 1.00 93.69 90 LEU A C 1
ATOM 703 O O . LEU A 1 90 ? -5.496 -24.492 22.238 1.00 93.69 90 LEU A O 1
ATOM 707 N N . ALA A 1 91 ? -5.746 -25.604 20.301 1.00 90.12 91 ALA A N 1
ATOM 708 C CA . ALA A 1 91 ? -4.332 -25.941 20.164 1.00 90.12 91 ALA A CA 1
ATOM 709 C C . ALA A 1 91 ? -3.475 -24.695 19.899 1.00 90.12 91 ALA A C 1
ATOM 711 O O . ALA A 1 91 ? -2.456 -24.516 20.566 1.00 90.12 91 ALA A O 1
ATOM 712 N N . VAL A 1 92 ? -3.920 -23.817 18.992 1.00 86.62 92 VAL A N 1
ATOM 713 C CA . VAL A 1 92 ? -3.263 -22.527 18.731 1.00 86.62 92 VAL A CA 1
ATOM 714 C C . VAL A 1 92 ? -3.287 -21.665 19.997 1.00 86.62 92 VAL A C 1
ATOM 716 O O . VAL A 1 92 ? -2.241 -21.234 20.474 1.00 86.62 92 VAL A O 1
ATOM 719 N N . PHE A 1 93 ? -4.451 -21.498 20.624 1.00 91.25 93 PHE A N 1
ATOM 720 C CA . PHE A 1 93 ? -4.596 -20.760 21.879 1.00 91.25 93 PHE A CA 1
ATOM 721 C C . PHE A 1 93 ? -3.639 -21.265 22.975 1.00 91.25 93 PHE A C 1
ATOM 723 O O . PHE A 1 93 ? -2.947 -20.474 23.617 1.00 91.25 93 PHE A O 1
ATOM 730 N N . ALA A 1 94 ? -3.539 -22.584 23.169 1.00 89.94 94 ALA A N 1
ATOM 731 C CA . ALA A 1 94 ? -2.660 -23.176 24.176 1.00 89.94 94 ALA A CA 1
ATOM 732 C C . ALA A 1 94 ? -1.169 -22.913 23.899 1.00 89.94 94 ALA A C 1
ATOM 734 O O . ALA A 1 94 ? -0.408 -22.659 24.836 1.00 89.94 94 ALA A O 1
ATOM 735 N N . GLU A 1 95 ? -0.739 -22.949 22.636 1.00 85.56 95 GLU A N 1
ATOM 736 C CA . GLU A 1 95 ? 0.633 -22.608 22.242 1.00 85.56 95 GLU A CA 1
ATOM 737 C C . GLU A 1 95 ? 0.967 -21.148 22.584 1.00 85.56 95 GLU A C 1
ATOM 739 O O . GLU A 1 95 ? 2.012 -20.860 23.184 1.00 85.56 95 GLU A O 1
ATOM 744 N N . HIS A 1 96 ? 0.047 -20.233 22.283 1.00 82.56 96 HIS A N 1
ATOM 745 C CA . HIS A 1 96 ? 0.211 -18.809 22.557 1.00 82.56 96 HIS A CA 1
ATOM 746 C C . HIS A 1 96 ? 0.177 -18.482 24.055 1.00 82.56 96 HIS A C 1
ATOM 748 O O . HIS A 1 96 ? 1.035 -17.732 24.531 1.00 82.56 96 HIS A O 1
ATOM 754 N N . TRP A 1 97 ? -0.701 -19.122 24.832 1.00 86.94 97 TRP A N 1
ATOM 755 C CA . TRP A 1 97 ? -0.733 -18.960 26.289 1.00 86.94 97 TRP A CA 1
ATOM 756 C C . TRP A 1 97 ? 0.552 -19.473 26.963 1.00 86.94 97 TRP A C 1
ATOM 758 O O . TRP A 1 97 ? 1.125 -18.838 27.854 1.00 86.94 97 TRP A O 1
ATOM 768 N N . LEU A 1 98 ? 1.086 -20.616 26.528 1.00 82.12 98 LEU A N 1
ATOM 769 C CA . LEU A 1 98 ? 2.337 -21.137 27.091 1.00 82.12 98 LEU A CA 1
ATOM 770 C C . LEU A 1 98 ? 3.538 -20.241 26.756 1.00 82.12 98 LEU A C 1
ATOM 772 O O . LEU A 1 98 ? 4.462 -20.107 27.567 1.00 82.12 98 LEU A O 1
ATOM 776 N N . THR A 1 99 ? 3.521 -19.615 25.580 1.00 73.44 99 THR A N 1
ATOM 777 C CA . THR A 1 99 ? 4.580 -18.709 25.123 1.00 73.44 99 THR A CA 1
ATOM 778 C C . THR A 1 99 ? 4.535 -17.373 25.867 1.00 73.44 99 THR A C 1
ATOM 780 O O . THR A 1 99 ? 5.574 -16.926 26.359 1.00 73.44 99 THR A O 1
ATOM 783 N N . SER A 1 100 ? 3.347 -16.782 26.058 1.00 65.94 100 SER A N 1
ATOM 784 C CA . SER A 1 100 ? 3.162 -15.555 26.854 1.00 65.94 100 SER A CA 1
ATOM 785 C C . SER A 1 100 ? 3.625 -15.745 28.306 1.00 65.94 100 SER A C 1
ATOM 787 O O . SER A 1 100 ? 4.343 -14.906 28.857 1.00 65.94 100 SER A O 1
ATOM 789 N N . THR A 1 101 ? 3.322 -16.906 28.894 1.00 60.66 101 THR A N 1
ATOM 790 C CA . THR A 1 101 ? 3.718 -17.266 30.264 1.00 60.66 101 THR A CA 1
ATOM 791 C C . THR A 1 101 ? 5.237 -17.445 30.400 1.00 60.66 101 THR A C 1
ATOM 793 O O . THR A 1 101 ? 5.836 -16.980 31.371 1.00 60.66 101 THR A O 1
ATOM 796 N N . LYS A 1 102 ? 5.900 -18.082 29.423 1.00 58.97 102 LYS A N 1
ATOM 797 C CA . LYS A 1 102 ? 7.368 -18.246 29.423 1.00 58.97 102 LYS A CA 1
ATOM 798 C C . LYS A 1 102 ? 8.107 -16.914 29.319 1.00 58.97 102 LYS A C 1
ATOM 800 O O . LYS A 1 102 ? 9.088 -16.723 30.035 1.00 58.97 102 LYS A O 1
ATOM 805 N N . THR A 1 103 ? 7.638 -16.000 28.473 1.00 54.53 103 THR A N 1
ATOM 806 C CA . THR A 1 103 ? 8.232 -14.663 28.334 1.00 54.53 103 THR A CA 1
ATOM 807 C C . THR A 1 103 ? 8.147 -13.884 29.648 1.00 54.53 103 THR A C 1
ATOM 809 O O . THR A 1 103 ? 9.157 -13.345 30.092 1.00 54.53 103 THR A O 1
ATOM 812 N N . GLN A 1 104 ? 7.001 -13.917 30.339 1.00 52.12 104 GLN A N 1
ATOM 813 C CA . GLN A 1 104 ? 6.836 -13.262 31.646 1.00 52.12 104 GLN A CA 1
ATOM 814 C C . GLN A 1 104 ? 7.757 -13.835 32.737 1.00 52.12 104 GLN A C 1
ATOM 816 O O . GLN A 1 104 ? 8.257 -13.090 33.580 1.00 52.12 104 GLN A O 1
ATOM 821 N N . LEU A 1 105 ? 8.015 -15.148 32.718 1.00 48.72 105 LEU A N 1
ATOM 822 C CA . LEU A 1 105 ? 8.902 -15.809 33.683 1.00 48.72 105 LEU A CA 1
ATOM 823 C C . LEU A 1 105 ? 10.389 -15.491 33.451 1.00 48.72 105 LEU A C 1
ATOM 825 O O . LEU A 1 105 ? 11.169 -15.498 34.402 1.00 48.72 105 LEU A O 1
ATOM 829 N N . LEU A 1 106 ? 10.790 -15.200 32.210 1.00 43.38 106 LEU A N 1
ATOM 830 C CA . LEU A 1 106 ? 12.173 -14.856 31.857 1.00 43.38 106 LEU A CA 1
ATOM 831 C C . LEU A 1 106 ? 12.514 -13.381 32.137 1.00 43.38 106 LEU A C 1
ATOM 833 O O . LEU A 1 106 ? 13.680 -13.063 32.358 1.00 43.38 106 LEU A O 1
ATOM 837 N N . THR A 1 107 ? 11.521 -12.486 32.182 1.00 45.06 107 THR A N 1
ATOM 838 C CA . THR A 1 107 ? 11.701 -11.037 32.405 1.00 45.06 107 THR A CA 1
ATOM 839 C C . THR A 1 107 ? 11.512 -10.592 33.863 1.00 45.06 107 THR A C 1
ATOM 841 O O . THR A 1 107 ? 11.224 -9.422 34.111 1.00 45.06 107 THR A O 1
ATOM 844 N N . GLY A 1 108 ? 11.637 -11.501 34.838 1.00 37.44 108 GLY A N 1
ATOM 845 C CA . GLY A 1 108 ? 11.409 -11.225 36.263 1.00 37.44 108 GLY A CA 1
ATOM 846 C C . GLY A 1 108 ? 12.090 -9.940 36.765 1.00 37.44 108 GLY A C 1
ATOM 847 O O . GLY A 1 108 ? 13.313 -9.852 36.836 1.00 37.44 108 GLY A O 1
ATOM 848 N N . GLN A 1 109 ? 11.284 -8.933 37.116 1.00 40.88 109 GLN A N 1
ATOM 849 C CA . GLN A 1 109 ? 11.739 -7.630 37.599 1.00 40.88 109 GLN A CA 1
ATOM 850 C C . GLN A 1 109 ? 12.405 -7.711 38.983 1.00 40.88 109 GLN A C 1
ATOM 852 O O . GLN A 1 109 ? 11.744 -8.025 39.970 1.00 40.88 109 GLN A O 1
ATOM 857 N N . THR A 1 110 ? 13.654 -7.241 39.076 1.00 34.06 110 THR A N 1
ATOM 858 C CA . THR A 1 110 ? 14.153 -6.471 40.231 1.00 34.06 110 THR A CA 1
ATOM 859 C C . THR A 1 110 ? 15.060 -5.325 39.753 1.00 34.06 110 THR A C 1
ATOM 861 O O . THR A 1 110 ? 16.201 -5.555 39.372 1.00 34.06 110 THR A O 1
ATOM 864 N N . GLY A 1 111 ? 14.525 -4.098 39.774 1.00 33.41 111 GLY A N 1
ATOM 865 C CA . GLY A 1 111 ? 15.217 -2.814 39.982 1.00 33.41 111 GLY A CA 1
ATOM 866 C C . GLY A 1 111 ? 16.481 -2.455 39.184 1.00 33.41 111 GLY A C 1
ATOM 867 O O . GLY A 1 111 ? 17.582 -2.670 39.675 1.00 33.41 111 GLY A O 1
ATOM 868 N N . ASN A 1 112 ? 16.311 -1.736 38.066 1.00 28.41 112 ASN A N 1
ATOM 869 C CA . ASN A 1 112 ? 16.902 -0.403 37.811 1.00 28.41 112 ASN A CA 1
ATOM 870 C C . ASN A 1 112 ? 16.238 0.190 36.543 1.00 28.41 112 ASN A C 1
ATOM 872 O O . ASN A 1 112 ? 16.152 -0.533 35.549 1.00 28.41 112 ASN A O 1
ATOM 876 N N . PRO A 1 113 ? 15.740 1.443 36.519 1.00 33.62 113 PRO A N 1
ATOM 877 C CA . PRO A 1 113 ? 15.124 1.986 35.319 1.00 33.62 113 PRO A CA 1
ATOM 878 C C . PRO A 1 113 ? 16.222 2.383 34.331 1.00 33.62 113 PRO A C 1
ATOM 880 O O . PRO A 1 113 ? 17.039 3.259 34.613 1.00 33.62 113 PRO A O 1
ATOM 883 N N . ASN A 1 114 ? 16.224 1.763 33.152 1.00 29.97 114 ASN A N 1
ATOM 884 C CA . ASN A 1 114 ? 16.825 2.398 31.988 1.00 29.97 114 ASN A CA 1
ATOM 885 C C . ASN A 1 114 ? 16.077 3.721 31.745 1.00 29.97 114 ASN A C 1
ATOM 887 O O . ASN A 1 114 ? 14.845 3.706 31.650 1.00 29.97 114 ASN A O 1
ATOM 891 N N . PRO A 1 115 ? 16.770 4.866 31.641 1.00 32.50 115 PRO A N 1
ATOM 892 C CA . PRO A 1 115 ? 16.131 6.116 31.276 1.00 32.50 115 PRO A CA 1
ATOM 893 C C . PRO A 1 115 ? 15.832 6.047 29.775 1.00 32.50 115 PRO A C 1
ATOM 895 O O . PRO A 1 115 ? 16.711 6.275 28.952 1.00 32.50 115 PRO A O 1
ATOM 898 N N . GLY A 1 116 ? 14.614 5.650 29.412 1.00 31.53 116 GLY A N 1
ATOM 899 C CA . GLY A 1 116 ? 14.185 5.654 28.011 1.00 31.53 116 GLY A CA 1
ATOM 900 C C . GLY A 1 116 ? 12.953 4.817 27.685 1.00 31.53 116 GLY A C 1
ATOM 901 O O . GLY A 1 116 ? 12.258 5.143 26.737 1.00 31.53 116 GLY A O 1
ATOM 902 N N . SER A 1 117 ? 12.613 3.794 28.475 1.00 31.39 117 SER A N 1
ATOM 903 C CA . SER A 1 117 ? 11.399 2.993 28.247 1.00 31.39 117 SER A CA 1
ATOM 904 C C . SER A 1 117 ? 10.279 3.415 29.195 1.00 31.39 117 SER A C 1
ATOM 906 O O . SER A 1 117 ? 9.837 2.654 30.058 1.00 31.39 117 SER A O 1
ATOM 908 N N . GLY A 1 118 ? 9.845 4.666 29.069 1.00 25.88 118 GLY A N 1
ATOM 909 C CA . GLY A 1 118 ? 8.535 5.055 29.567 1.00 25.88 118 GLY A CA 1
ATOM 910 C C . GLY A 1 118 ? 7.489 4.420 28.663 1.00 25.88 118 GLY A C 1
ATOM 911 O O . GLY A 1 118 ? 7.163 4.987 27.628 1.00 25.88 118 GLY A O 1
ATOM 912 N N . VAL A 1 119 ? 6.970 3.248 29.035 1.00 32.78 119 VAL A N 1
ATOM 913 C CA . VAL A 1 119 ? 5.660 2.819 28.535 1.00 32.78 119 VAL A CA 1
ATOM 914 C C . VAL A 1 119 ? 4.666 3.789 29.160 1.00 32.78 119 VAL A C 1
ATOM 916 O O . VAL A 1 119 ? 4.226 3.613 30.295 1.00 32.78 119 VAL A O 1
ATOM 919 N N . ILE A 1 120 ? 4.405 4.888 28.457 1.00 29.36 120 ILE A N 1
ATOM 920 C CA . ILE A 1 120 ? 3.290 5.767 28.769 1.00 29.36 120 ILE A CA 1
ATOM 921 C C . ILE A 1 120 ? 2.054 4.946 28.415 1.00 29.36 120 ILE A C 1
ATOM 923 O O . ILE A 1 120 ? 1.706 4.805 27.250 1.00 29.36 120 ILE A O 1
ATOM 927 N N . SER A 1 121 ? 1.416 4.358 29.425 1.00 35.12 121 SER A N 1
ATOM 928 C CA . SER A 1 121 ? 0.105 3.719 29.302 1.00 35.12 121 SER A CA 1
ATOM 929 C C . SER A 1 121 ? -0.999 4.780 29.195 1.00 35.12 121 SER A C 1
ATOM 931 O O . SER A 1 121 ? -1.961 4.770 29.967 1.00 35.12 121 SER A O 1
ATOM 933 N N . SER A 1 122 ? -0.828 5.760 28.308 1.00 44.00 122 SER A N 1
ATOM 934 C CA . SER A 1 122 ? -1.951 6.567 27.849 1.00 44.00 122 SER A CA 1
ATOM 935 C C . SER A 1 122 ? -2.704 5.745 26.804 1.00 44.00 122 SER A C 1
ATOM 937 O O . SER A 1 122 ? -2.048 5.053 26.023 1.00 44.00 122 SER A O 1
ATOM 939 N N . PRO A 1 123 ? -4.045 5.812 26.761 1.00 62.25 123 PRO A N 1
ATOM 940 C CA . PRO A 1 123 ? -4.787 5.300 25.615 1.00 62.25 123 PRO A CA 1
ATOM 941 C C . PRO A 1 123 ? -4.181 5.868 24.328 1.00 62.25 123 PRO A C 1
ATOM 943 O O . PRO A 1 123 ? -3.695 7.008 24.335 1.00 62.25 123 PRO A O 1
ATOM 946 N N . ALA A 1 124 ? -4.189 5.083 23.250 1.00 69.25 124 ALA A N 1
ATOM 947 C CA . ALA A 1 124 ? -3.776 5.583 21.949 1.00 69.25 124 ALA A CA 1
ATOM 948 C C . ALA A 1 124 ? -4.555 6.876 21.625 1.00 69.25 124 ALA A C 1
ATOM 950 O O . ALA A 1 124 ? -5.730 7.001 21.996 1.00 69.25 124 ALA A O 1
ATOM 951 N N . PRO A 1 125 ? -3.912 7.884 21.012 1.00 81.38 125 PRO A N 1
ATOM 952 C CA . PRO A 1 125 ? -4.606 9.110 20.650 1.00 81.38 125 PRO A CA 1
ATOM 953 C C . PRO A 1 125 ? -5.752 8.787 19.690 1.00 81.38 125 PRO A C 1
ATOM 955 O O . PRO A 1 125 ? -5.547 8.093 18.702 1.00 81.38 125 PRO A O 1
ATOM 958 N N . LYS A 1 126 ? -6.944 9.339 19.943 1.00 81.75 126 LYS A N 1
ATOM 959 C CA . LYS A 1 126 ? -8.109 9.118 19.071 1.00 81.75 126 LYS A CA 1
ATOM 960 C C . LYS A 1 126 ? -7.855 9.534 17.620 1.00 81.75 126 LYS A C 1
ATOM 962 O O . LYS A 1 126 ? -8.361 8.910 16.698 1.00 81.75 126 LYS A O 1
ATOM 967 N N . ARG A 1 127 ? -7.118 10.632 17.417 1.00 87.50 127 ARG A N 1
ATOM 968 C CA . ARG A 1 127 ? -6.872 11.214 16.093 1.00 87.50 127 ARG A CA 1
ATOM 969 C C . ARG A 1 127 ? -5.429 11.630 15.946 1.00 87.50 127 ARG A C 1
ATOM 971 O O . ARG A 1 127 ? -4.872 12.303 16.816 1.00 87.50 127 ARG A O 1
ATOM 978 N N . VAL A 1 128 ? -4.845 11.258 14.816 1.00 92.25 128 VAL A N 1
ATOM 979 C CA . VAL A 1 128 ? -3.428 11.461 14.534 1.00 92.25 128 VAL A CA 1
ATOM 980 C C . VAL A 1 128 ? -3.263 12.151 13.192 1.00 92.25 128 VAL A C 1
ATOM 982 O O . VAL A 1 128 ? -3.807 11.708 12.185 1.00 92.25 128 VAL A O 1
ATOM 985 N N . LEU A 1 129 ? -2.470 13.219 13.177 1.00 94.06 129 LEU A N 1
ATOM 986 C CA . LEU A 1 129 ? -1.906 13.775 11.956 1.00 94.06 129 LEU A CA 1
ATOM 987 C C . LEU A 1 129 ? -0.414 13.445 11.937 1.00 94.06 129 LEU A C 1
ATOM 989 O O . LEU A 1 129 ? 0.367 14.034 12.684 1.00 94.06 129 LEU A O 1
ATOM 993 N N . GLY A 1 130 ? -0.022 12.496 11.090 1.00 94.06 130 GLY A N 1
ATOM 994 C CA . GLY A 1 130 ? 1.376 12.118 10.909 1.00 94.06 130 GLY A CA 1
ATOM 995 C C . GLY A 1 130 ? 2.031 12.890 9.771 1.00 94.06 130 GLY A C 1
ATOM 996 O O . GLY A 1 130 ? 1.589 12.793 8.631 1.00 94.06 130 GLY A O 1
ATOM 997 N N . VAL A 1 131 ? 3.106 13.627 10.061 1.00 94.50 131 VAL A N 1
ATOM 998 C CA . VAL A 1 131 ? 3.894 14.348 9.048 1.00 94.50 131 VAL A CA 1
ATOM 999 C C . VAL A 1 131 ? 5.371 14.024 9.225 1.00 94.50 131 VAL A C 1
ATOM 1001 O O . VAL A 1 131 ? 6.064 14.665 10.018 1.00 94.50 131 VAL A O 1
ATOM 1004 N N . ALA A 1 132 ? 5.862 13.041 8.467 1.00 94.31 132 ALA A N 1
ATOM 1005 C CA . ALA A 1 132 ? 7.286 12.724 8.427 1.00 94.31 132 ALA A CA 1
ATOM 1006 C C . ALA A 1 132 ? 8.097 13.963 8.013 1.00 94.31 132 ALA A C 1
ATOM 1008 O O . ALA A 1 132 ? 7.755 14.657 7.053 1.00 94.31 132 ALA A O 1
ATOM 1009 N N . GLN A 1 133 ? 9.182 14.251 8.733 1.00 92.38 133 GLN A N 1
ATOM 1010 C CA . GLN A 1 133 ? 10.021 15.427 8.476 1.00 92.38 133 GLN A CA 1
ATOM 1011 C C . GLN A 1 133 ? 10.970 15.199 7.295 1.00 92.38 133 GLN A C 1
ATOM 1013 O O . GLN A 1 133 ? 12.184 15.074 7.456 1.00 92.38 133 GLN A O 1
ATOM 1018 N N . VAL A 1 134 ? 10.400 15.152 6.096 1.00 92.25 134 VAL A N 1
ATOM 1019 C CA . VAL A 1 134 ? 11.116 15.006 4.827 1.00 92.25 134 VAL A CA 1
ATOM 1020 C C . VAL A 1 134 ? 10.809 16.180 3.905 1.00 92.25 134 VAL A C 1
ATOM 1022 O O . VAL A 1 134 ? 9.759 16.809 4.011 1.00 92.25 134 VAL A O 1
ATOM 1025 N N . TYR A 1 135 ? 11.745 16.514 3.015 1.00 89.06 135 TYR A N 1
ATOM 1026 C CA . TYR A 1 135 ? 11.565 17.652 2.108 1.00 89.06 135 TYR A CA 1
ATOM 1027 C C . TYR A 1 135 ? 10.608 17.337 0.949 1.00 89.06 135 TYR A C 1
ATOM 1029 O O . TYR A 1 135 ? 9.831 18.203 0.557 1.00 89.06 135 TYR A O 1
ATOM 1037 N N . TYR A 1 136 ? 10.649 16.102 0.434 1.00 89.81 136 TYR A N 1
ATOM 1038 C CA . TYR A 1 136 ? 9.804 15.666 -0.678 1.00 89.81 136 TYR A CA 1
ATOM 1039 C C . TYR A 1 136 ? 9.060 14.356 -0.388 1.00 89.81 136 TYR A C 1
ATOM 1041 O O . TYR A 1 136 ? 7.842 14.359 -0.275 1.00 89.81 136 TYR A O 1
ATOM 1049 N N . THR A 1 137 ? 9.790 13.248 -0.254 1.00 92.81 137 THR A N 1
ATOM 1050 C CA . THR A 1 137 ? 9.255 11.900 -0.002 1.00 92.81 137 THR A CA 1
ATOM 1051 C C . THR A 1 137 ? 10.153 11.160 0.992 1.00 92.81 137 THR A C 1
ATOM 1053 O O . THR A 1 137 ? 11.214 11.678 1.351 1.00 92.81 137 THR A O 1
ATOM 1056 N N . LEU A 1 138 ? 9.729 9.983 1.463 1.00 95.12 138 LEU A N 1
ATOM 1057 C CA . LEU A 1 138 ? 10.376 9.249 2.552 1.00 95.12 138 LEU A CA 1
ATOM 1058 C C . LEU A 1 138 ? 11.855 8.937 2.253 1.00 95.12 138 LEU A C 1
ATOM 1060 O O . LEU A 1 138 ? 12.748 9.508 2.884 1.00 95.12 138 LEU A O 1
ATOM 1064 N N . GLN A 1 139 ? 12.130 8.040 1.299 1.00 96.12 139 GLN A N 1
ATOM 1065 C CA . GLN A 1 139 ? 13.484 7.509 1.078 1.00 96.12 139 GLN A CA 1
ATOM 1066 C C . GLN A 1 139 ? 14.036 7.732 -0.335 1.00 96.12 139 GLN A C 1
ATOM 1068 O O . GLN A 1 139 ? 15.258 7.757 -0.494 1.00 96.12 139 GLN A O 1
ATOM 1073 N N . GLU A 1 140 ? 13.198 7.914 -1.356 1.00 96.06 140 GLU A N 1
ATOM 1074 C CA . GLU A 1 140 ? 13.636 7.996 -2.759 1.00 96.06 140 GLU A CA 1
ATOM 1075 C C . GLU A 1 140 ? 14.600 9.167 -3.028 1.00 96.06 140 GLU A C 1
ATOM 1077 O O . GLU A 1 140 ? 15.742 8.942 -3.441 1.00 96.06 140 GLU A O 1
ATOM 1082 N N . MET A 1 141 ? 14.211 10.393 -2.656 1.00 94.06 141 MET A N 1
ATOM 1083 C CA . MET A 1 141 ? 15.018 11.613 -2.840 1.00 94.06 141 MET A CA 1
ATOM 1084 C C . MET A 1 141 ? 16.134 11.811 -1.793 1.00 94.06 141 MET A C 1
ATOM 1086 O O . MET A 1 141 ? 16.609 12.932 -1.580 1.00 94.06 141 MET A O 1
ATOM 1090 N N . ARG A 1 142 ? 16.575 10.754 -1.102 1.00 94.50 142 ARG A N 1
ATOM 1091 C CA . ARG A 1 142 ? 17.707 10.862 -0.167 1.00 94.50 142 ARG A CA 1
ATOM 1092 C C . ARG A 1 142 ? 19.029 11.075 -0.908 1.00 94.50 142 ARG A C 1
ATOM 1094 O O . ARG A 1 142 ? 19.226 10.574 -2.017 1.00 94.50 142 ARG A O 1
ATOM 1101 N N . SER A 1 143 ? 19.950 11.796 -0.272 1.00 93.81 143 SER A N 1
ATOM 1102 C CA . SER A 1 143 ? 21.262 12.106 -0.845 1.00 93.81 143 SER A CA 1
ATOM 1103 C C . SER A 1 143 ? 22.110 10.850 -1.063 1.00 93.81 143 SER A C 1
ATOM 1105 O O . SER A 1 143 ? 22.021 9.878 -0.316 1.00 93.81 143 SER A O 1
ATOM 1107 N N . GLY A 1 144 ? 22.958 10.878 -2.090 1.00 94.88 144 GLY A N 1
ATOM 1108 C CA . GLY A 1 144 ? 23.857 9.781 -2.438 1.00 94.88 144 GLY A CA 1
ATOM 1109 C C . GLY A 1 144 ? 23.894 9.530 -3.940 1.00 94.88 144 GLY A C 1
ATOM 1110 O O . GLY A 1 144 ? 23.297 10.272 -4.716 1.00 94.88 144 GLY A O 1
ATOM 1111 N N . ASP A 1 145 ? 24.624 8.493 -4.334 1.00 96.25 145 ASP A N 1
ATOM 1112 C CA . ASP A 1 145 ? 24.716 8.051 -5.724 1.00 96.25 145 ASP A CA 1
ATOM 1113 C C . ASP A 1 145 ? 23.405 7.380 -6.168 1.00 96.25 145 ASP A C 1
ATOM 1115 O O . ASP A 1 145 ? 23.012 6.346 -5.624 1.00 96.25 145 ASP A O 1
ATOM 1119 N N . THR A 1 146 ? 22.712 7.982 -7.135 1.00 93.25 146 THR A N 1
ATOM 1120 C CA . THR A 1 146 ? 21.455 7.456 -7.685 1.00 93.25 146 THR A CA 1
ATOM 1121 C C . THR A 1 146 ? 21.675 6.263 -8.610 1.00 93.25 146 THR A C 1
ATOM 1123 O O . THR A 1 146 ? 20.769 5.453 -8.765 1.00 93.25 146 THR A O 1
ATOM 1126 N N . ASP A 1 147 ? 22.870 6.098 -9.177 1.00 93.50 147 ASP A N 1
ATOM 1127 C CA . ASP A 1 147 ? 23.191 4.961 -10.048 1.00 93.50 147 ASP A CA 1
ATOM 1128 C C . ASP A 1 147 ? 23.645 3.726 -9.250 1.00 93.50 147 ASP A C 1
ATOM 1130 O O . ASP A 1 147 ? 23.885 2.651 -9.809 1.00 93.50 147 ASP A O 1
ATOM 1134 N N . ALA A 1 148 ? 23.758 3.860 -7.926 1.00 95.25 148 ALA A N 1
ATOM 1135 C CA . ALA A 1 148 ? 24.170 2.780 -7.054 1.00 95.25 148 ALA A CA 1
ATOM 1136 C C . ALA A 1 148 ? 23.135 1.641 -7.014 1.00 95.25 148 ALA A C 1
ATOM 1138 O O . ALA A 1 148 ? 21.924 1.835 -7.148 1.00 95.25 148 ALA A O 1
ATOM 1139 N N . ALA A 1 149 ? 23.626 0.424 -6.769 1.00 94.69 149 ALA A N 1
ATOM 1140 C CA . ALA A 1 149 ? 22.759 -0.723 -6.527 1.00 94.69 149 ALA A CA 1
ATOM 1141 C C . ALA A 1 149 ? 21.863 -0.492 -5.285 1.00 94.69 149 ALA A C 1
ATOM 1143 O O . ALA A 1 149 ? 22.242 0.285 -4.398 1.00 94.69 149 ALA A O 1
ATOM 1144 N N . PRO A 1 150 ? 20.706 -1.180 -5.187 1.00 94.94 150 PRO A N 1
ATOM 1145 C CA . PRO A 1 150 ? 19.812 -1.062 -4.036 1.00 94.94 150 PRO A CA 1
ATOM 1146 C C . PRO A 1 150 ? 20.558 -1.192 -2.702 1.00 94.94 150 PRO A C 1
ATOM 1148 O O . PRO A 1 150 ? 21.393 -2.082 -2.529 1.00 94.94 150 PRO A O 1
ATOM 1151 N N . TYR A 1 151 ? 20.244 -0.304 -1.764 1.00 94.56 151 TYR A N 1
ATOM 1152 C CA . TYR A 1 151 ? 20.770 -0.212 -0.401 1.00 94.56 151 TYR A CA 1
ATOM 1153 C C . TYR A 1 151 ? 22.272 0.083 -0.261 1.00 94.56 151 TYR A C 1
ATOM 1155 O O . TYR A 1 151 ? 22.772 0.130 0.863 1.00 94.56 151 TYR A O 1
ATOM 1163 N N . VAL A 1 152 ? 23.002 0.345 -1.353 1.00 96.25 152 VAL A N 1
ATOM 1164 C CA . VAL A 1 152 ? 24.388 0.852 -1.270 1.00 96.25 152 VAL A CA 1
ATOM 1165 C C . VAL A 1 152 ? 24.410 2.252 -0.662 1.00 96.25 152 VAL A C 1
ATOM 1167 O O . VAL A 1 152 ? 25.244 2.549 0.193 1.00 96.25 152 VAL A O 1
ATOM 1170 N N . VAL A 1 153 ? 23.473 3.110 -1.078 1.00 96.50 153 VAL A N 1
ATOM 1171 C CA . VAL A 1 153 ? 23.205 4.368 -0.379 1.00 96.50 153 VAL A CA 1
ATOM 1172 C C . VAL A 1 153 ? 22.300 4.057 0.816 1.00 96.50 153 VAL A C 1
ATOM 1174 O O . VAL A 1 153 ? 21.174 3.594 0.600 1.00 96.50 153 VAL A O 1
ATOM 1177 N N . PRO A 1 154 ? 22.744 4.317 2.058 1.00 94.50 154 PRO A N 1
ATOM 1178 C CA . PRO A 1 154 ? 21.965 3.993 3.247 1.00 94.50 154 PRO A CA 1
ATOM 1179 C C . PRO A 1 154 ? 20.633 4.752 3.271 1.00 94.50 154 PRO A C 1
ATOM 1181 O O . PRO A 1 154 ? 20.513 5.843 2.711 1.00 94.50 154 PRO A O 1
ATOM 1184 N N . LEU A 1 155 ? 19.624 4.154 3.904 1.00 94.81 155 LEU A N 1
ATOM 1185 C CA . LEU A 1 155 ? 18.350 4.816 4.184 1.00 94.81 155 LEU A CA 1
ATOM 1186 C C . LEU A 1 155 ? 18.545 5.913 5.239 1.00 94.81 155 LEU A C 1
ATOM 1188 O O . LEU A 1 155 ? 19.418 5.808 6.103 1.00 94.81 155 LEU A O 1
ATOM 1192 N N . ASN A 1 156 ? 17.696 6.938 5.212 1.00 94.81 156 ASN A N 1
ATOM 1193 C CA . ASN A 1 156 ? 17.634 7.916 6.293 1.00 94.81 156 ASN A CA 1
ATOM 1194 C C . ASN A 1 156 ? 16.985 7.261 7.517 1.00 94.81 156 ASN A C 1
ATOM 1196 O O . ASN A 1 156 ? 15.780 7.012 7.522 1.00 94.81 156 ASN A O 1
ATOM 1200 N N . GLU A 1 157 ? 17.770 6.996 8.562 1.00 91.00 157 GLU A N 1
ATOM 1201 C CA . GLU A 1 157 ? 17.314 6.251 9.746 1.00 91.00 157 GLU A CA 1
ATOM 1202 C C . GLU A 1 157 ? 16.193 6.957 10.523 1.00 91.00 157 GLU A C 1
ATOM 1204 O O . GLU A 1 157 ? 15.388 6.297 11.178 1.00 91.00 157 GLU A O 1
ATOM 1209 N N . THR A 1 158 ? 16.114 8.287 10.437 1.00 91.19 158 THR A N 1
ATOM 1210 C CA . THR A 1 158 ? 15.126 9.115 11.147 1.00 91.19 158 THR A CA 1
ATOM 1211 C C . THR A 1 158 ? 13.773 9.206 10.445 1.00 91.19 158 THR A C 1
ATOM 1213 O O . THR A 1 158 ? 12.846 9.793 11.005 1.00 91.19 158 THR A O 1
ATOM 1216 N N . VAL A 1 159 ? 13.657 8.670 9.230 1.00 95.38 159 VAL A N 1
ATOM 1217 C CA . VAL A 1 159 ? 12.431 8.710 8.429 1.00 95.38 159 VAL A CA 1
ATOM 1218 C C . VAL A 1 159 ? 11.682 7.388 8.601 1.00 95.38 159 VAL A C 1
ATOM 1220 O O . VAL A 1 159 ? 12.309 6.337 8.445 1.00 95.38 159 VAL A O 1
ATOM 1223 N N . PRO A 1 160 ? 10.378 7.411 8.935 1.00 96.00 160 PRO A N 1
ATOM 1224 C CA . PRO A 1 160 ? 9.599 6.186 9.051 1.00 96.00 160 PRO A CA 1
ATOM 1225 C C . PRO A 1 160 ? 9.473 5.475 7.702 1.00 96.00 160 PRO A C 1
ATOM 1227 O O . PRO A 1 160 ? 9.471 6.119 6.651 1.00 96.00 160 PRO A O 1
ATOM 1230 N N . THR A 1 161 ? 9.365 4.151 7.728 1.00 96.44 161 THR A N 1
ATOM 1231 C CA . THR A 1 161 ? 9.015 3.370 6.531 1.00 96.44 161 THR A CA 1
ATOM 1232 C C . THR A 1 161 ? 7.518 3.469 6.239 1.00 96.44 161 THR A C 1
ATOM 1234 O O . THR A 1 161 ? 6.723 3.807 7.125 1.00 96.44 161 THR A O 1
ATOM 1237 N N . LEU A 1 162 ? 7.101 3.142 5.011 1.00 97.88 16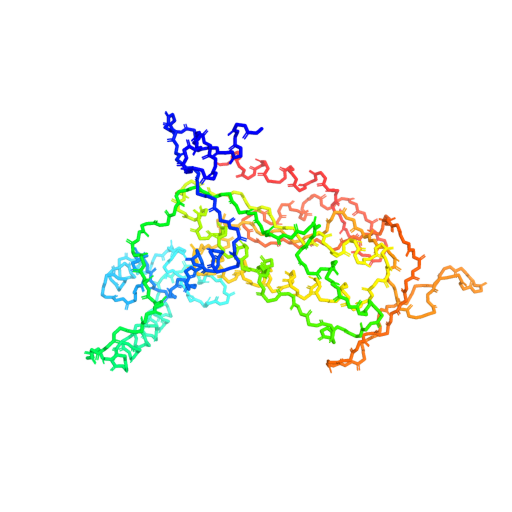2 LEU A N 1
ATOM 1238 C CA . LEU A 1 162 ? 5.676 3.055 4.684 1.00 97.88 162 LEU A CA 1
ATOM 1239 C C . LEU A 1 162 ? 4.979 1.986 5.544 1.00 97.88 162 LEU A C 1
ATOM 1241 O O . LEU A 1 162 ? 3.836 2.171 5.962 1.00 97.88 162 LEU A O 1
ATOM 1245 N N . GLU A 1 163 ? 5.690 0.898 5.848 1.00 96.00 163 GLU A N 1
ATOM 1246 C CA . GLU A 1 163 ? 5.245 -0.181 6.734 1.00 96.00 163 GLU A CA 1
ATOM 1247 C C . GLU A 1 163 ? 4.959 0.340 8.151 1.00 96.00 163 GLU A C 1
ATOM 1249 O O . GLU A 1 163 ? 3.897 0.062 8.712 1.00 96.00 163 GLU A O 1
ATOM 1254 N N . GLU A 1 164 ? 5.867 1.141 8.720 1.00 94.75 164 GLU A N 1
ATOM 1255 C CA . GLU A 1 164 ? 5.710 1.727 10.054 1.00 94.75 164 GLU A CA 1
ATOM 1256 C C . GLU A 1 164 ? 4.523 2.696 10.104 1.00 94.75 164 GLU A C 1
ATOM 1258 O O . GLU A 1 164 ? 3.702 2.627 11.020 1.00 94.75 164 GLU A O 1
ATOM 1263 N N . MET A 1 165 ? 4.394 3.566 9.096 1.00 97.56 165 MET A N 1
ATOM 1264 C CA . MET A 1 165 ? 3.263 4.495 8.990 1.00 97.56 165 MET A CA 1
ATOM 1265 C C . MET A 1 165 ? 1.928 3.756 8.861 1.00 97.56 165 MET A C 1
ATOM 1267 O O . MET A 1 165 ? 0.950 4.131 9.506 1.00 97.56 165 MET A O 1
ATOM 1271 N N . THR A 1 166 ? 1.893 2.690 8.061 1.00 97.56 166 THR A N 1
ATOM 1272 C CA . THR A 1 166 ? 0.691 1.876 7.842 1.00 97.56 166 THR A CA 1
ATOM 1273 C C . THR A 1 166 ? 0.301 1.112 9.098 1.00 97.56 166 THR A C 1
ATOM 1275 O O . THR A 1 166 ? -0.867 1.109 9.474 1.00 97.56 166 THR A O 1
ATOM 1278 N N . SER A 1 167 ? 1.272 0.513 9.785 1.00 93.75 167 SER A N 1
ATOM 1279 C CA . SER A 1 167 ? 1.037 -0.223 11.031 1.00 93.75 167 SER A CA 1
ATOM 1280 C C . SER A 1 167 ? 0.513 0.697 12.136 1.00 93.75 167 SER A C 1
ATOM 1282 O O . SER A 1 167 ? -0.430 0.344 12.841 1.00 93.75 167 SER A O 1
ATOM 1284 N N . ALA A 1 168 ? 1.067 1.909 12.246 1.00 93.50 168 ALA A N 1
ATOM 1285 C CA . ALA A 1 168 ? 0.553 2.936 13.146 1.00 93.50 168 ALA A CA 1
ATOM 1286 C C . ALA A 1 168 ? -0.884 3.344 12.780 1.00 93.50 168 ALA A C 1
ATOM 1288 O O . ALA A 1 168 ? -1.744 3.392 13.655 1.00 93.50 168 ALA A O 1
ATOM 1289 N N . ALA A 1 169 ? -1.167 3.599 11.497 1.00 95.75 169 ALA A N 1
ATOM 1290 C CA . ALA A 1 169 ? -2.505 3.974 11.041 1.00 95.75 169 ALA A CA 1
ATOM 1291 C C . ALA A 1 169 ? -3.543 2.883 11.341 1.00 95.75 169 ALA A C 1
ATOM 1293 O O . ALA A 1 169 ? -4.605 3.189 11.871 1.00 95.75 169 ALA A O 1
ATOM 1294 N N . LEU A 1 170 ? -3.219 1.616 11.066 1.00 94.38 170 LEU A N 1
ATOM 1295 C CA . LEU A 1 170 ? -4.090 0.477 11.360 1.00 94.38 170 LEU A CA 1
ATOM 1296 C C . LEU A 1 170 ? -4.422 0.374 12.852 1.00 94.38 170 LEU A C 1
ATOM 1298 O O . LEU A 1 170 ? -5.577 0.157 13.197 1.00 94.38 170 LEU A O 1
ATOM 1302 N N . ASN A 1 171 ? -3.444 0.574 13.738 1.00 88.38 171 ASN A N 1
ATOM 1303 C CA . ASN A 1 171 ? -3.677 0.515 15.183 1.00 88.38 171 ASN A CA 1
ATOM 1304 C C . ASN A 1 171 ? -4.565 1.649 15.702 1.00 88.38 171 ASN A C 1
ATOM 1306 O O . ASN A 1 171 ? -5.311 1.439 16.649 1.00 88.38 171 ASN A O 1
ATOM 1310 N N . ILE A 1 172 ? -4.484 2.841 15.106 1.00 90.06 172 ILE A N 1
ATOM 1311 C CA . ILE A 1 172 ? -5.346 3.968 15.483 1.00 90.06 172 ILE A CA 1
ATOM 1312 C C . ILE A 1 172 ? -6.762 3.774 14.936 1.00 90.06 172 ILE A C 1
ATOM 1314 O O . ILE A 1 172 ? -7.733 4.010 15.646 1.00 90.06 172 ILE A O 1
ATOM 1318 N N . LEU A 1 173 ? -6.883 3.342 13.679 1.00 91.75 173 LEU A N 1
ATOM 1319 C CA . LEU A 1 173 ? -8.172 3.191 13.006 1.00 91.75 173 LEU A CA 1
ATOM 1320 C C . LEU A 1 173 ? -8.980 1.982 13.507 1.00 91.75 173 LEU A C 1
ATOM 1322 O O . LEU A 1 173 ? -10.205 2.024 13.453 1.00 91.75 173 LEU A O 1
ATOM 1326 N N . ASP A 1 174 ? -8.331 0.931 14.020 1.00 88.50 174 ASP A N 1
ATOM 1327 C CA . ASP A 1 174 ? -9.009 -0.254 14.583 1.00 88.50 174 ASP A CA 1
ATOM 1328 C C . ASP A 1 174 ? -9.826 0.032 15.856 1.00 88.50 174 ASP A C 1
ATOM 1330 O O . ASP A 1 174 ? -10.615 -0.803 16.297 1.00 88.50 174 ASP A O 1
ATOM 1334 N N . GLU A 1 175 ? -9.641 1.200 16.470 1.00 83.50 175 GLU A N 1
ATOM 1335 C CA . GLU A 1 175 ? -10.389 1.591 17.666 1.00 83.50 175 GLU A CA 1
ATOM 1336 C C . GLU A 1 175 ? -11.839 2.015 17.348 1.00 83.50 175 GLU A C 1
ATOM 1338 O O . GLU A 1 175 ? -12.658 2.098 18.267 1.00 83.50 175 GLU A O 1
ATOM 1343 N N . ASP A 1 176 ? -12.192 2.247 16.074 1.00 85.12 176 ASP A N 1
ATOM 1344 C CA . ASP A 1 176 ? -13.573 2.540 15.667 1.00 85.12 176 ASP A CA 1
ATOM 1345 C C . ASP A 1 176 ? -14.378 1.240 15.446 1.00 85.12 176 ASP A C 1
ATOM 1347 O O . ASP A 1 176 ? -14.110 0.487 14.501 1.00 85.12 176 ASP A O 1
ATOM 1351 N N . PRO A 1 177 ? -15.416 0.958 16.262 1.00 83.75 177 PRO A N 1
ATOM 1352 C CA . PRO A 1 177 ? -16.236 -0.242 16.108 1.00 83.75 177 PRO A CA 1
ATOM 1353 C C . PRO A 1 177 ? -17.066 -0.274 14.814 1.00 83.75 177 PRO A C 1
ATOM 1355 O O . PRO A 1 177 ? -17.582 -1.337 14.466 1.00 83.75 177 PRO A O 1
ATOM 1358 N N . ASN A 1 178 ? -17.219 0.851 14.109 1.00 85.94 178 ASN A N 1
ATOM 1359 C CA . ASN A 1 178 ? -17.887 0.913 12.806 1.00 85.94 178 ASN A CA 1
ATOM 1360 C C . ASN A 1 178 ? -16.949 0.546 11.641 1.00 85.94 178 ASN A C 1
ATOM 1362 O O . ASN A 1 178 ? -17.405 0.417 10.503 1.00 85.94 178 ASN A O 1
ATOM 1366 N N . GLY A 1 179 ? -15.658 0.339 11.918 1.00 89.44 179 GLY A N 1
ATOM 1367 C CA . GLY A 1 179 ? -14.632 0.043 10.925 1.00 89.44 179 GLY A CA 1
ATOM 1368 C C . GLY A 1 179 ? -14.030 1.299 10.295 1.00 89.44 179 GLY A C 1
ATOM 1369 O O . GLY A 1 179 ? -14.298 2.425 10.701 1.00 89.44 179 GLY A O 1
ATOM 1370 N N . PHE A 1 180 ? -13.184 1.102 9.285 1.00 93.00 180 PHE A N 1
ATOM 1371 C CA . PHE A 1 180 ? -12.437 2.188 8.657 1.00 93.00 180 PHE A CA 1
ATOM 1372 C C . PHE A 1 180 ? -12.191 1.944 7.167 1.00 93.00 180 PHE A C 1
ATOM 1374 O O . PHE A 1 180 ? -12.235 0.816 6.671 1.00 93.00 180 PHE A O 1
ATOM 1381 N N . LEU A 1 181 ? -11.855 3.025 6.462 1.00 94.69 181 LEU A N 1
ATOM 1382 C CA . LEU A 1 181 ? -11.256 2.989 5.133 1.00 94.69 181 LEU A CA 1
ATOM 1383 C C . LEU A 1 181 ? -9.831 3.531 5.234 1.00 94.69 181 LEU A C 1
ATOM 1385 O O . LEU A 1 181 ? -9.618 4.642 5.715 1.00 94.69 181 LEU A O 1
ATOM 1389 N N . LEU A 1 182 ? -8.861 2.754 4.753 1.00 97.50 182 LEU A N 1
ATOM 1390 C CA . LEU A 1 182 ? -7.453 3.138 4.720 1.00 97.50 182 LEU A CA 1
ATOM 1391 C C . LEU A 1 182 ? -6.919 3.039 3.288 1.00 97.50 182 LEU A C 1
ATOM 1393 O O . LEU A 1 182 ? -7.035 1.997 2.645 1.00 97.50 182 LEU A O 1
ATOM 1397 N N . MET A 1 183 ? -6.305 4.121 2.811 1.00 97.88 183 MET A N 1
ATOM 1398 C CA . MET A 1 183 ? -5.529 4.150 1.572 1.00 97.88 183 MET A CA 1
ATOM 1399 C C . MET A 1 183 ? -4.048 4.279 1.919 1.00 97.88 183 MET A C 1
ATOM 1401 O O . MET A 1 183 ? -3.661 5.154 2.691 1.00 97.88 183 MET A O 1
ATOM 1405 N N . VAL A 1 184 ? -3.231 3.408 1.333 1.00 98.56 184 VAL A N 1
ATOM 1406 C CA . VAL A 1 184 ? -1.781 3.378 1.528 1.00 98.56 184 VAL A CA 1
ATOM 1407 C C . VAL A 1 184 ? -1.111 3.453 0.165 1.00 98.56 184 VAL A C 1
ATOM 1409 O O . VAL A 1 184 ? -1.388 2.628 -0.703 1.00 98.56 184 VAL A O 1
ATOM 1412 N N . GLU A 1 185 ? -0.232 4.433 -0.022 1.00 98.31 185 GLU A N 1
ATOM 1413 C CA . GLU A 1 185 ? 0.378 4.728 -1.316 1.00 98.31 185 GLU A CA 1
ATOM 1414 C C . GLU A 1 185 ? 1.909 4.675 -1.231 1.00 98.31 185 GLU A C 1
ATOM 1416 O O . GLU A 1 185 ? 2.537 5.449 -0.511 1.00 98.31 185 GLU A O 1
ATOM 1421 N N . GLY A 1 186 ? 2.522 3.781 -2.012 1.00 97.31 186 GLY A N 1
ATOM 1422 C CA . GLY A 1 186 ? 3.964 3.776 -2.279 1.00 97.31 186 GLY A CA 1
ATOM 1423 C C . GLY A 1 186 ? 4.328 4.723 -3.426 1.00 97.31 186 GLY A C 1
ATOM 1424 O O . GLY A 1 186 ? 4.848 4.280 -4.446 1.00 97.31 186 GLY A O 1
ATOM 1425 N N . GLY A 1 187 ? 4.014 6.015 -3.294 1.00 95.81 187 GLY A N 1
ATOM 1426 C CA . GLY A 1 187 ? 4.014 6.958 -4.425 1.00 95.81 187 GLY A CA 1
ATOM 1427 C C . GLY A 1 187 ? 5.393 7.252 -5.032 1.00 95.81 187 GLY A C 1
ATOM 1428 O O . GLY A 1 187 ? 5.505 7.629 -6.194 1.00 95.81 187 GLY A O 1
ATOM 1429 N N . ALA A 1 188 ? 6.478 7.032 -4.286 1.00 97.19 188 ALA A N 1
ATOM 1430 C CA . ALA A 1 188 ? 7.833 7.270 -4.783 1.00 97.19 188 ALA A CA 1
ATOM 1431 C C . ALA A 1 188 ? 8.318 6.230 -5.815 1.00 97.19 188 ALA A C 1
ATOM 1433 O O . ALA A 1 188 ? 9.307 6.484 -6.507 1.00 97.19 188 ALA A O 1
ATOM 1434 N N . VAL A 1 189 ? 7.600 5.110 -5.992 1.00 97.69 189 VAL A N 1
ATOM 1435 C CA . VAL A 1 189 ? 7.831 4.183 -7.115 1.00 97.69 189 VAL A CA 1
ATOM 1436 C C . VAL A 1 189 ? 7.707 4.921 -8.451 1.00 97.69 189 VAL A C 1
ATOM 1438 O O . VAL A 1 189 ? 8.541 4.727 -9.339 1.00 97.69 189 VAL A O 1
ATOM 1441 N N . ASP A 1 190 ? 6.717 5.807 -8.582 1.00 97.94 190 ASP A N 1
ATOM 1442 C CA . ASP A 1 190 ? 6.494 6.613 -9.782 1.00 97.94 190 ASP A CA 1
ATOM 1443 C C . ASP A 1 190 ? 7.656 7.586 -10.038 1.00 97.94 190 ASP A C 1
ATOM 1445 O O . ASP A 1 190 ? 8.203 7.653 -11.139 1.00 97.94 190 ASP A O 1
ATOM 1449 N N . TRP A 1 191 ? 8.125 8.266 -8.992 1.00 97.38 191 TRP A N 1
ATOM 1450 C CA . TRP A 1 191 ? 9.197 9.260 -9.084 1.00 97.38 191 TRP A CA 1
ATOM 1451 C C . TRP A 1 191 ? 10.535 8.639 -9.485 1.00 97.38 191 TRP A C 1
ATOM 1453 O O . TRP A 1 191 ? 11.227 9.136 -10.386 1.00 97.38 191 TRP A O 1
ATOM 1463 N N . ALA A 1 192 ? 10.876 7.517 -8.849 1.00 97.50 192 ALA A N 1
ATOM 1464 C CA . ALA A 1 192 ? 12.066 6.754 -9.184 1.00 97.50 192 ALA A CA 1
ATOM 1465 C C . ALA A 1 192 ? 11.981 6.211 -10.621 1.00 97.50 192 ALA A C 1
ATOM 1467 O O . ALA A 1 192 ? 12.982 6.220 -11.341 1.00 97.50 192 ALA A O 1
ATOM 1468 N N . SER A 1 193 ? 10.785 5.812 -11.069 1.00 97.88 193 SER A N 1
ATOM 1469 C CA . SER A 1 193 ? 10.547 5.325 -12.432 1.00 97.88 193 SER A CA 1
ATOM 1470 C C . SER A 1 193 ? 10.616 6.440 -13.477 1.00 97.88 193 SER A C 1
ATOM 1472 O O . SER A 1 193 ? 11.236 6.255 -14.514 1.00 97.88 193 SER A O 1
ATOM 1474 N N . HIS A 1 194 ? 10.089 7.638 -13.209 1.00 98.06 194 HIS A N 1
ATOM 1475 C CA . HIS A 1 194 ? 10.271 8.815 -14.070 1.00 98.06 194 HIS A CA 1
ATOM 1476 C C . HIS A 1 194 ? 11.746 9.169 -14.282 1.00 98.06 194 HIS A C 1
ATOM 1478 O O . HIS A 1 194 ? 12.155 9.613 -15.362 1.00 98.06 194 HIS A O 1
ATOM 1484 N N . SER A 1 195 ? 12.543 8.979 -13.234 1.00 97.50 195 SER A N 1
ATOM 1485 C CA . SER A 1 195 ? 13.974 9.263 -13.238 1.00 97.50 195 SER A CA 1
ATOM 1486 C C . SER A 1 195 ? 14.818 8.085 -13.743 1.00 97.50 195 SER A C 1
ATOM 1488 O O . SER A 1 195 ? 16.026 8.247 -13.920 1.00 97.50 195 SER A O 1
ATOM 1490 N N . ASN A 1 196 ? 14.202 6.930 -14.027 1.00 97.62 196 ASN A N 1
ATOM 1491 C CA . ASN A 1 196 ? 14.853 5.667 -14.393 1.00 97.62 196 ASN A CA 1
ATOM 1492 C C . ASN A 1 196 ? 15.895 5.197 -13.358 1.00 97.62 196 ASN A C 1
ATOM 1494 O O . ASN A 1 196 ? 16.924 4.611 -13.707 1.00 97.62 196 ASN A O 1
ATOM 1498 N N . ILE A 1 197 ? 15.640 5.455 -12.072 1.00 97.06 197 ILE A N 1
ATOM 1499 C CA . ILE A 1 197 ? 16.551 5.138 -10.970 1.00 97.06 197 ILE A CA 1
ATOM 1500 C C . ILE A 1 197 ? 16.259 3.726 -10.455 1.00 97.06 197 ILE A C 1
ATOM 1502 O O . ILE A 1 197 ? 15.548 3.509 -9.473 1.00 97.06 197 ILE A O 1
ATOM 1506 N N . SER A 1 198 ? 16.853 2.748 -11.132 1.00 96.25 198 SER A N 1
ATOM 1507 C CA . SER A 1 198 ? 16.709 1.312 -10.868 1.00 96.25 198 SER A CA 1
ATOM 1508 C C . SER A 1 198 ? 16.874 0.918 -9.396 1.00 96.25 198 SER A C 1
ATOM 1510 O O . SER A 1 198 ? 16.079 0.140 -8.871 1.00 96.25 198 SER A O 1
ATOM 1512 N N . GLY A 1 199 ? 17.899 1.456 -8.723 1.00 96.62 199 GLY A N 1
ATOM 1513 C CA . GLY A 1 199 ? 18.174 1.157 -7.318 1.00 96.62 199 GLY A CA 1
ATOM 1514 C C . GLY A 1 199 ? 17.021 1.563 -6.400 1.00 96.62 199 GLY A C 1
ATOM 1515 O O . GLY A 1 199 ? 16.579 0.767 -5.575 1.00 96.62 199 GLY A O 1
ATOM 1516 N N . ARG A 1 200 ? 16.489 2.773 -6.603 1.00 97.06 200 ARG A N 1
ATOM 1517 C CA . ARG A 1 200 ? 15.388 3.340 -5.816 1.00 97.06 200 ARG A CA 1
ATOM 1518 C C . ARG A 1 200 ? 14.059 2.642 -6.082 1.00 97.06 200 ARG A C 1
ATOM 1520 O O . ARG A 1 200 ? 13.383 2.293 -5.127 1.00 97.06 200 ARG A O 1
ATOM 1527 N N . VAL A 1 201 ? 13.716 2.352 -7.342 1.00 97.25 201 VAL A N 1
ATOM 1528 C CA . VAL A 1 201 ? 12.473 1.622 -7.674 1.00 97.25 201 VAL A CA 1
ATOM 1529 C C . VAL A 1 201 ? 12.416 0.270 -6.960 1.00 97.25 201 VAL A C 1
ATOM 1531 O O . VAL A 1 201 ? 11.375 -0.105 -6.425 1.00 97.25 201 VAL A O 1
ATOM 1534 N N . ILE A 1 202 ? 13.538 -0.457 -6.908 1.00 96.56 202 ILE A N 1
ATOM 1535 C CA . ILE A 1 202 ? 13.611 -1.741 -6.198 1.00 96.56 202 ILE A CA 1
ATOM 1536 C C . ILE A 1 202 ? 13.398 -1.548 -4.690 1.00 96.56 202 ILE A C 1
ATOM 1538 O O . ILE A 1 202 ? 12.664 -2.324 -4.083 1.00 96.56 202 ILE A O 1
ATOM 1542 N N . GLU A 1 203 ? 14.016 -0.534 -4.083 1.00 97.38 203 GLU A N 1
ATOM 1543 C CA . GLU A 1 203 ? 13.853 -0.237 -2.654 1.00 97.38 203 GLU A CA 1
ATOM 1544 C C . GLU A 1 203 ? 12.406 0.127 -2.300 1.00 97.38 203 GLU A C 1
ATOM 1546 O O . GLU A 1 203 ? 11.854 -0.450 -1.364 1.00 97.38 203 GLU A O 1
ATOM 1551 N N . GLU A 1 204 ? 11.785 1.024 -3.069 1.00 98.06 204 GLU A N 1
ATOM 1552 C CA . GLU A 1 204 ? 10.396 1.461 -2.873 1.00 98.06 204 GLU A CA 1
ATOM 1553 C C . GLU A 1 204 ? 9.415 0.295 -3.074 1.00 98.06 204 GLU A C 1
ATOM 1555 O O . GLU A 1 204 ? 8.480 0.114 -2.293 1.00 98.06 204 GLU A O 1
ATOM 1560 N N . GLN A 1 205 ? 9.658 -0.573 -4.064 1.00 96.50 205 GLN A N 1
ATOM 1561 C CA . GLN A 1 205 ? 8.819 -1.750 -4.292 1.00 96.50 205 GLN A CA 1
ATOM 1562 C C . GLN A 1 205 ? 8.959 -2.798 -3.177 1.00 96.50 205 GLN A C 1
ATOM 1564 O O . GLN A 1 205 ? 7.975 -3.470 -2.849 1.00 96.50 205 GLN A O 1
ATOM 1569 N N . ILE A 1 206 ? 10.154 -2.947 -2.592 1.00 95.81 206 ILE A N 1
ATOM 1570 C CA . ILE A 1 206 ? 10.377 -3.801 -1.417 1.00 95.81 206 ILE A CA 1
ATOM 1571 C C . ILE A 1 206 ? 9.648 -3.228 -0.198 1.00 95.81 206 ILE A C 1
ATOM 1573 O O . ILE A 1 206 ? 8.998 -3.999 0.508 1.00 95.81 206 ILE A O 1
ATOM 1577 N N . ASP A 1 207 ? 9.722 -1.914 0.040 1.00 97.25 207 ASP A N 1
ATOM 1578 C CA . ASP A 1 207 ? 9.019 -1.270 1.159 1.00 97.25 207 ASP A CA 1
ATOM 1579 C C . ASP A 1 207 ? 7.500 -1.422 1.010 1.00 97.25 207 ASP A C 1
ATOM 1581 O O . ASP A 1 207 ? 6.835 -1.904 1.921 1.00 97.25 207 ASP A O 1
ATOM 1585 N N . PHE A 1 208 ? 6.955 -1.171 -0.186 1.00 98.31 208 PHE A N 1
ATOM 1586 C CA . PHE A 1 208 ? 5.538 -1.407 -0.472 1.00 98.31 208 PHE A CA 1
ATOM 1587 C C . PHE A 1 208 ? 5.128 -2.874 -0.267 1.00 98.31 208 PHE A C 1
ATOM 1589 O O . PHE A 1 208 ? 4.067 -3.149 0.290 1.00 98.31 208 PHE A O 1
ATOM 1596 N N . ASN A 1 209 ? 5.964 -3.838 -0.672 1.00 96.44 209 ASN A N 1
ATOM 1597 C CA . ASN A 1 209 ? 5.662 -5.255 -0.461 1.00 96.44 209 ASN A CA 1
ATOM 1598 C C . ASN A 1 209 ? 5.646 -5.634 1.032 1.00 96.44 209 ASN A C 1
ATOM 1600 O O . ASN A 1 209 ? 4.776 -6.399 1.444 1.00 96.44 209 ASN A O 1
ATOM 1604 N N . ARG A 1 210 ? 6.558 -5.080 1.845 1.00 93.94 210 ARG A N 1
ATOM 1605 C CA . ARG A 1 210 ? 6.532 -5.238 3.313 1.00 93.94 210 ARG A CA 1
ATOM 1606 C C . ARG A 1 210 ? 5.283 -4.615 3.922 1.00 93.94 210 ARG A C 1
ATOM 1608 O O . ARG A 1 210 ? 4.646 -5.230 4.768 1.00 93.94 210 ARG A O 1
ATOM 1615 N N . THR A 1 211 ? 4.869 -3.451 3.434 1.00 98.00 211 THR A N 1
ATOM 1616 C CA . THR A 1 211 ? 3.616 -2.818 3.851 1.00 98.00 211 THR A CA 1
ATOM 1617 C C . THR A 1 211 ? 2.397 -3.690 3.551 1.00 98.00 211 THR A C 1
ATOM 1619 O O . THR A 1 211 ? 1.533 -3.855 4.409 1.00 98.00 211 THR A O 1
ATOM 1622 N N . VAL A 1 212 ? 2.320 -4.291 2.358 1.00 97.69 212 VAL A N 1
ATOM 1623 C CA . VAL A 1 212 ? 1.241 -5.236 2.018 1.00 97.69 212 VAL A CA 1
ATOM 1624 C C . VAL A 1 212 ? 1.270 -6.457 2.943 1.00 97.69 212 VAL A C 1
ATOM 1626 O O . VAL A 1 212 ? 0.212 -6.912 3.378 1.00 97.69 212 VAL A O 1
ATOM 1629 N N . GLU A 1 213 ? 2.456 -6.978 3.267 1.00 89.75 213 GLU A N 1
ATOM 1630 C CA . GLU A 1 213 ? 2.617 -8.071 4.231 1.00 89.75 213 GLU A CA 1
ATOM 1631 C C . GLU A 1 213 ? 2.099 -7.676 5.622 1.00 89.75 213 GLU A C 1
ATOM 1633 O O . GLU A 1 213 ? 1.262 -8.396 6.167 1.00 89.75 213 GLU A O 1
ATOM 1638 N N . ALA A 1 214 ? 2.464 -6.496 6.129 1.00 88.38 214 ALA A N 1
ATOM 1639 C CA . ALA A 1 214 ? 1.976 -5.970 7.404 1.00 88.38 214 ALA A CA 1
ATOM 1640 C C . ALA A 1 214 ? 0.445 -5.807 7.431 1.00 88.38 214 ALA A C 1
ATOM 1642 O O . ALA A 1 214 ? -0.199 -6.189 8.407 1.00 88.38 214 ALA A O 1
ATOM 1643 N N . VAL A 1 215 ? -0.173 -5.323 6.346 1.00 96.44 215 VAL A N 1
ATOM 1644 C CA . VAL A 1 215 ? -1.643 -5.252 6.224 1.00 96.44 215 VAL A CA 1
ATOM 1645 C C . VAL A 1 215 ? -2.260 -6.653 6.253 1.00 96.44 215 VAL A C 1
ATOM 1647 O O . VAL A 1 215 ? -3.237 -6.890 6.959 1.00 96.44 215 VAL A O 1
ATOM 1650 N N . VAL A 1 216 ? -1.699 -7.607 5.505 1.00 89.12 216 VAL A N 1
ATOM 1651 C CA . VAL A 1 216 ? -2.183 -8.997 5.474 1.00 89.12 216 VAL A CA 1
ATOM 1652 C C . VAL A 1 216 ? -2.081 -9.653 6.850 1.00 89.12 216 VAL A C 1
ATOM 1654 O O . VAL A 1 216 ? -2.992 -10.388 7.236 1.00 89.12 216 VAL A O 1
ATOM 1657 N N . GLU A 1 217 ? -0.995 -9.415 7.581 1.00 82.75 217 GLU A N 1
ATOM 1658 C CA . GLU A 1 217 ? -0.831 -9.877 8.958 1.00 82.75 217 GLU A CA 1
ATOM 1659 C C . GLU A 1 217 ? -1.827 -9.204 9.895 1.00 82.75 217 GLU A C 1
ATOM 1661 O O . GLU A 1 217 ? -2.512 -9.898 10.645 1.00 82.75 217 GLU A O 1
ATOM 1666 N N . TRP A 1 218 ? -2.006 -7.888 9.794 1.00 90.06 218 TRP A N 1
ATOM 1667 C CA . TRP A 1 218 ? -2.993 -7.178 10.595 1.00 90.06 218 TRP A CA 1
ATOM 1668 C C . TRP A 1 218 ? -4.404 -7.744 10.386 1.00 90.06 218 TRP A C 1
ATOM 1670 O O . TRP A 1 218 ? -5.081 -8.032 11.370 1.00 90.06 218 TRP A O 1
ATOM 1680 N N . VAL A 1 219 ? -4.816 -8.019 9.141 1.00 88.38 219 VAL A N 1
ATOM 1681 C CA . VAL A 1 219 ? -6.124 -8.642 8.855 1.00 88.38 219 VAL A CA 1
ATOM 1682 C C . VAL A 1 219 ? -6.230 -10.036 9.467 1.00 88.38 219 VAL A C 1
ATOM 1684 O O . VAL A 1 219 ? -7.304 -10.421 9.912 1.00 88.38 219 VAL A O 1
ATOM 1687 N N . ARG A 1 220 ? -5.143 -10.816 9.499 1.00 78.50 220 ARG A N 1
ATOM 1688 C CA . ARG A 1 220 ? -5.151 -12.160 10.102 1.00 78.50 220 ARG A CA 1
ATOM 1689 C C . ARG A 1 220 ? -5.304 -12.130 11.620 1.00 78.50 220 ARG A C 1
ATOM 1691 O O . ARG A 1 220 ? -5.853 -13.083 12.162 1.00 78.50 220 ARG A O 1
ATOM 1698 N N . PHE A 1 221 ? -4.776 -11.103 12.282 1.00 76.38 221 PHE A N 1
ATOM 1699 C CA . PHE A 1 221 ? -4.638 -11.084 13.740 1.00 76.38 221 PHE A CA 1
ATOM 1700 C C . PHE A 1 221 ? -5.586 -10.124 14.456 1.00 76.38 221 PHE A C 1
ATOM 1702 O O . PHE A 1 221 ? -5.881 -10.338 15.626 1.00 76.38 221 PHE A O 1
ATOM 1709 N N . ASN A 1 222 ? -6.089 -9.100 13.768 1.00 79.44 222 ASN A N 1
ATOM 1710 C CA . ASN A 1 222 ? -6.948 -8.071 14.359 1.00 79.44 222 ASN A CA 1
ATOM 1711 C C . ASN A 1 222 ? -8.352 -8.023 13.734 1.00 79.44 222 ASN A C 1
ATOM 1713 O O . ASN A 1 222 ? -9.260 -7.455 14.333 1.00 79.44 222 ASN A O 1
ATOM 1717 N N . SER A 1 223 ? -8.544 -8.647 12.566 1.00 86.69 223 SER A N 1
ATOM 1718 C CA . SER A 1 223 ? -9.817 -8.687 11.835 1.00 86.69 223 SER A CA 1
ATOM 1719 C C . SER A 1 223 ? -10.006 -10.059 11.159 1.00 86.69 223 SER A C 1
ATOM 1721 O O . SER A 1 223 ? -9.571 -11.076 11.700 1.00 86.69 223 SER A O 1
ATOM 1723 N N . ASN A 1 224 ? -10.691 -10.137 10.010 1.00 85.56 224 ASN A N 1
ATOM 1724 C CA . ASN A 1 224 ? -10.822 -11.356 9.210 1.00 85.56 224 ASN A CA 1
ATOM 1725 C C . ASN A 1 224 ? -11.192 -11.076 7.736 1.00 85.56 224 ASN A C 1
ATOM 1727 O O . ASN A 1 224 ? -11.794 -10.062 7.392 1.00 85.56 224 ASN A O 1
ATOM 1731 N N . TRP A 1 225 ? -10.920 -12.033 6.837 1.00 89.25 225 TRP A N 1
ATOM 1732 C CA . TRP A 1 225 ? -11.247 -11.903 5.402 1.00 89.25 225 TRP A CA 1
ATOM 1733 C C . TRP A 1 225 ? -12.753 -11.908 5.079 1.00 89.25 225 TRP A C 1
ATOM 1735 O O . TRP A 1 225 ? -13.121 -11.690 3.924 1.00 89.25 225 TRP A O 1
ATOM 1745 N N . GLY A 1 226 ? -13.623 -12.203 6.047 1.00 89.31 226 GLY A N 1
ATOM 1746 C CA . GLY A 1 226 ? -15.076 -12.131 5.896 1.00 89.31 226 GLY A CA 1
ATOM 1747 C C . GLY A 1 226 ? -15.629 -10.710 6.028 1.00 89.31 226 GLY A C 1
ATOM 1748 O O . GLY A 1 226 ? -16.672 -10.422 5.444 1.00 89.31 226 GLY A O 1
ATOM 1749 N N . GLU A 1 227 ? -14.919 -9.825 6.731 1.00 90.31 227 GLU A N 1
ATOM 1750 C CA . GLU A 1 227 ? -15.323 -8.432 6.964 1.00 90.31 227 GLU A CA 1
ATOM 1751 C C . GLU A 1 227 ? -14.381 -7.409 6.317 1.00 90.31 227 GLU A C 1
ATOM 1753 O O . GLU A 1 227 ? -14.842 -6.349 5.908 1.00 90.31 227 GLU A O 1
ATOM 1758 N N . THR A 1 228 ? -13.096 -7.732 6.134 1.00 95.06 228 THR A N 1
ATOM 1759 C CA . THR A 1 228 ? -12.132 -6.833 5.484 1.00 95.06 228 THR A CA 1
ATOM 1760 C C . THR A 1 228 ? -12.035 -7.087 3.985 1.00 95.06 228 THR A C 1
ATOM 1762 O O . THR A 1 228 ? -11.980 -8.239 3.551 1.00 95.06 228 THR A O 1
ATOM 1765 N N . LEU A 1 229 ? -11.910 -6.020 3.193 1.00 97.38 229 LEU A N 1
ATOM 1766 C CA . LEU A 1 229 ? -11.473 -6.058 1.797 1.00 97.38 229 LEU A CA 1
ATOM 1767 C C . LEU A 1 229 ? -10.106 -5.378 1.670 1.00 97.38 229 LEU A C 1
ATOM 1769 O O . LEU A 1 229 ? -9.970 -4.204 1.992 1.00 97.38 229 LEU A O 1
ATOM 1773 N N . VAL A 1 230 ? -9.110 -6.098 1.153 1.00 98.44 230 VAL A N 1
ATOM 1774 C CA . VAL A 1 230 ? -7.800 -5.539 0.791 1.00 98.44 230 VAL A CA 1
ATOM 1775 C C . VAL A 1 230 ? -7.662 -5.545 -0.725 1.00 98.44 230 VAL A C 1
ATOM 1777 O O . VAL A 1 230 ? -7.862 -6.583 -1.365 1.00 98.44 230 VAL A O 1
ATOM 1780 N N . ILE A 1 231 ? -7.302 -4.391 -1.284 1.00 98.44 231 ILE A N 1
ATOM 1781 C CA . ILE A 1 231 ? -7.041 -4.184 -2.710 1.00 98.44 231 ILE A CA 1
ATOM 1782 C C . ILE A 1 231 ? -5.595 -3.710 -2.863 1.00 98.44 231 ILE A C 1
ATOM 1784 O O . ILE A 1 231 ? -5.164 -2.807 -2.154 1.00 98.44 231 ILE A O 1
ATOM 1788 N N . VAL A 1 232 ? -4.858 -4.311 -3.796 1.00 98.44 232 VAL A N 1
ATOM 1789 C CA . VAL A 1 232 ? -3.498 -3.902 -4.168 1.00 98.44 232 VAL A CA 1
ATOM 1790 C C . VAL A 1 232 ? -3.459 -3.702 -5.679 1.00 98.44 232 VAL A C 1
ATOM 1792 O O . VAL A 1 232 ? -3.726 -4.632 -6.441 1.00 98.44 232 VAL A O 1
ATOM 1795 N N . THR A 1 233 ? -3.150 -2.486 -6.111 1.00 97.56 233 THR A N 1
ATOM 1796 C CA . THR A 1 233 ? -3.057 -2.087 -7.521 1.00 97.56 233 THR A CA 1
ATOM 1797 C C . THR A 1 233 ? -2.150 -0.863 -7.644 1.00 97.56 233 THR A C 1
ATOM 1799 O O . THR A 1 233 ? -1.815 -0.250 -6.633 1.00 97.56 233 THR A O 1
ATOM 1802 N N . GLY A 1 234 ? -1.766 -0.512 -8.869 1.00 96.38 234 GLY A N 1
ATOM 1803 C CA . GLY A 1 234 ? -1.278 0.832 -9.190 1.00 96.38 234 GLY A CA 1
ATOM 1804 C C . GLY A 1 234 ? -2.409 1.746 -9.670 1.00 96.38 234 GLY A C 1
ATOM 1805 O O . GLY A 1 234 ? -3.552 1.310 -9.842 1.00 96.38 234 GLY A O 1
ATOM 1806 N N . ASP A 1 235 ? -2.064 2.995 -9.937 1.00 96.38 235 ASP A N 1
ATOM 1807 C CA . ASP A 1 235 ? -2.855 3.976 -10.679 1.00 96.38 235 ASP A CA 1
ATOM 1808 C C . ASP A 1 235 ? -2.485 3.988 -12.175 1.00 96.38 235 ASP A C 1
ATOM 1810 O O . ASP A 1 235 ? -3.371 4.071 -13.029 1.00 96.38 235 ASP A O 1
ATOM 1814 N N . HIS A 1 236 ? -1.198 3.819 -12.494 1.00 97.12 236 HIS A N 1
ATOM 1815 C CA . HIS A 1 236 ? -0.651 3.588 -13.835 1.00 97.12 236 HIS A CA 1
ATOM 1816 C C . HIS A 1 236 ? 0.739 2.924 -13.787 1.00 97.12 236 HIS A C 1
ATOM 1818 O O . HIS A 1 236 ? 1.324 2.726 -12.727 1.00 97.12 236 HIS A O 1
ATOM 1824 N N . GLU A 1 237 ? 1.272 2.540 -14.952 1.00 96.06 237 GLU A N 1
ATOM 1825 C CA . GLU A 1 237 ? 2.687 2.167 -15.100 1.00 96.06 237 GLU A CA 1
ATOM 1826 C C . GLU A 1 237 ? 3.509 3.406 -15.480 1.00 96.06 237 GLU A C 1
ATOM 1828 O O . GLU A 1 237 ? 2.996 4.282 -16.178 1.00 96.06 237 GLU A O 1
ATOM 1833 N N . THR A 1 238 ? 4.776 3.469 -15.057 1.00 97.81 238 THR A N 1
ATOM 1834 C CA . THR A 1 238 ? 5.687 4.582 -15.360 1.00 97.81 238 THR A CA 1
ATOM 1835 C C . THR A 1 238 ? 7.068 4.069 -15.758 1.00 97.81 238 THR A C 1
ATOM 1837 O O . THR A 1 238 ? 7.615 3.168 -15.133 1.00 97.81 238 THR A O 1
ATOM 1840 N N . GLY A 1 239 ? 7.666 4.685 -16.782 1.00 95.81 239 GLY A N 1
ATOM 1841 C CA . GLY A 1 239 ? 9.046 4.408 -17.207 1.00 95.81 239 GLY A CA 1
ATOM 1842 C C . GLY A 1 239 ? 9.184 3.284 -18.240 1.00 95.81 239 GLY A C 1
ATOM 1843 O O . GLY A 1 239 ? 10.226 3.174 -18.891 1.00 95.81 239 GLY A O 1
ATOM 1844 N N . TYR A 1 240 ? 8.120 2.519 -18.487 1.00 94.12 240 TYR A N 1
ATOM 1845 C CA . TYR A 1 240 ? 8.101 1.392 -19.414 1.00 94.12 240 TYR A CA 1
ATOM 1846 C C . TYR A 1 240 ? 9.257 0.417 -19.144 1.00 94.12 240 TYR A C 1
ATOM 1848 O O . TYR A 1 240 ? 10.125 0.214 -19.995 1.00 94.12 240 TYR A O 1
ATOM 1856 N N . LEU A 1 241 ? 9.300 -0.151 -17.937 1.00 93.88 241 LEU A N 1
ATOM 1857 C CA . LEU A 1 241 ? 10.361 -1.078 -17.534 1.00 93.88 241 LEU A CA 1
ATOM 1858 C C . LEU A 1 241 ? 10.166 -2.453 -18.195 1.00 93.88 241 LEU A C 1
ATOM 1860 O O . LEU A 1 241 ? 9.152 -3.122 -17.982 1.00 93.88 241 LEU A O 1
ATOM 1864 N N . ALA A 1 242 ? 11.147 -2.910 -18.973 1.00 94.38 242 ALA A N 1
ATOM 1865 C CA . ALA A 1 242 ? 11.098 -4.213 -19.637 1.00 94.38 242 ALA A CA 1
ATOM 1866 C C . ALA A 1 242 ? 12.456 -4.929 -19.617 1.00 94.38 242 ALA A C 1
ATOM 1868 O O . ALA A 1 242 ? 13.456 -4.412 -19.122 1.00 94.38 242 ALA A O 1
ATOM 1869 N N . GLY A 1 243 ? 12.488 -6.171 -20.100 1.00 95.81 243 GLY A N 1
ATOM 1870 C CA . GLY A 1 243 ? 13.726 -6.932 -20.233 1.00 95.81 243 GLY A CA 1
ATOM 1871 C C . GLY A 1 243 ? 14.676 -6.308 -21.261 1.00 95.81 243 GLY A C 1
ATOM 1872 O O . GLY A 1 243 ? 14.192 -5.658 -22.192 1.00 95.81 243 GLY A O 1
ATOM 1873 N N . PRO A 1 244 ? 15.995 -6.545 -21.145 1.00 94.31 244 PRO A N 1
ATOM 1874 C CA . PRO A 1 244 ? 16.987 -6.010 -22.071 1.00 94.31 244 PRO A CA 1
ATOM 1875 C C . PRO A 1 244 ? 16.679 -6.352 -23.526 1.00 94.31 244 PRO A C 1
ATOM 1877 O O . PRO A 1 244 ? 16.178 -7.447 -23.810 1.00 94.31 244 PRO A O 1
ATOM 1880 N N . ASP A 1 245 ? 17.015 -5.437 -24.438 1.00 91.38 245 ASP A N 1
ATOM 1881 C CA . ASP A 1 245 ? 16.744 -5.539 -25.877 1.00 91.38 245 ASP A CA 1
ATOM 1882 C C . ASP A 1 245 ? 15.240 -5.682 -26.233 1.00 91.38 245 ASP A C 1
ATOM 1884 O O . ASP A 1 245 ? 14.889 -6.344 -27.223 1.00 91.38 245 ASP A O 1
ATOM 1888 N N . SER A 1 246 ? 14.337 -5.137 -25.411 1.00 92.75 246 SER A N 1
ATOM 1889 C CA . SER A 1 246 ? 12.961 -4.830 -25.830 1.00 92.75 246 SER A CA 1
ATOM 1890 C C . SER A 1 246 ? 12.944 -3.589 -26.742 1.00 92.75 246 SER A C 1
ATOM 1892 O O . SER A 1 246 ? 13.948 -2.898 -26.899 1.00 92.75 246 SER A O 1
ATOM 1894 N N . GLY A 1 247 ? 11.805 -3.299 -27.373 1.00 85.50 247 GLY A N 1
ATOM 1895 C CA . GLY A 1 247 ? 11.630 -2.136 -28.252 1.00 85.50 247 GLY A CA 1
ATOM 1896 C C . GLY A 1 247 ? 11.410 -2.525 -29.712 1.00 85.50 247 GLY A C 1
ATOM 1897 O O . GLY A 1 247 ? 10.758 -3.528 -29.997 1.00 85.50 247 GLY A O 1
ATOM 1898 N N . ASP A 1 248 ? 11.921 -1.733 -30.654 1.00 83.56 248 ASP A N 1
ATOM 1899 C CA . ASP A 1 248 ? 11.640 -1.917 -32.082 1.00 83.56 248 ASP A CA 1
ATOM 1900 C C . ASP A 1 248 ? 12.547 -2.980 -32.719 1.00 83.56 248 ASP A C 1
ATOM 1902 O O . ASP A 1 248 ? 13.712 -2.740 -33.044 1.00 83.56 248 ASP A O 1
ATOM 1906 N N . GLY A 1 249 ? 11.998 -4.177 -32.930 1.00 81.75 249 GLY A N 1
ATOM 1907 C CA . GLY A 1 249 ? 12.651 -5.241 -33.686 1.00 81.75 249 GLY A CA 1
ATOM 1908 C C . GLY A 1 249 ? 12.455 -5.105 -35.199 1.00 81.75 249 GLY A C 1
ATOM 1909 O O . GLY A 1 249 ? 11.574 -4.399 -35.687 1.00 81.75 249 GLY A O 1
ATOM 1910 N N . LEU A 1 250 ? 13.233 -5.874 -35.970 1.00 82.88 250 LEU A N 1
ATOM 1911 C CA . LEU A 1 250 ? 13.179 -5.885 -37.444 1.00 82.88 250 LEU A CA 1
ATOM 1912 C C . LEU A 1 250 ? 11.792 -6.217 -38.033 1.00 82.88 250 LEU A C 1
ATOM 1914 O O . LEU A 1 250 ? 11.522 -5.867 -39.179 1.00 82.88 250 LEU A O 1
ATOM 1918 N N . TYR A 1 251 ? 10.928 -6.895 -37.271 1.00 87.06 251 TYR A N 1
ATOM 1919 C CA . TYR A 1 251 ? 9.582 -7.308 -37.692 1.00 87.06 251 TYR A CA 1
ATOM 1920 C C . TYR A 1 251 ? 8.465 -6.689 -36.836 1.00 87.06 251 TYR A C 1
ATOM 1922 O O . TYR A 1 251 ? 7.334 -7.171 -36.866 1.00 87.06 251 TYR A O 1
ATOM 1930 N N . GLY A 1 252 ? 8.775 -5.631 -36.081 1.00 84.81 252 GLY A N 1
ATOM 1931 C CA . GLY A 1 252 ? 7.847 -4.948 -35.180 1.00 84.81 252 GLY A CA 1
ATOM 1932 C C . GLY A 1 252 ? 8.298 -4.969 -33.716 1.00 84.81 252 GLY A C 1
ATOM 1933 O O . GLY A 1 252 ? 9.391 -5.461 -33.418 1.00 84.81 252 GLY A O 1
ATOM 1934 N N . PRO A 1 253 ? 7.466 -4.434 -32.803 1.00 84.50 253 PRO A N 1
ATOM 1935 C CA . PRO A 1 253 ? 7.792 -4.345 -31.386 1.00 84.50 253 PRO A CA 1
ATOM 1936 C C . PRO A 1 253 ? 8.079 -5.717 -30.771 1.00 84.50 253 PRO A C 1
ATOM 1938 O O . PRO A 1 253 ? 7.317 -6.670 -30.945 1.00 84.50 253 PRO A O 1
ATOM 1941 N N . VAL A 1 254 ? 9.176 -5.804 -30.027 1.00 87.94 254 VAL A N 1
ATOM 1942 C CA . VAL A 1 254 ? 9.592 -6.971 -29.257 1.00 87.94 254 VAL A CA 1
ATOM 1943 C C . VAL A 1 254 ? 9.508 -6.604 -27.787 1.00 87.94 254 VAL A C 1
ATOM 1945 O O . VAL A 1 254 ? 10.170 -5.678 -27.326 1.00 87.94 254 VAL A O 1
ATOM 1948 N N . TRP A 1 255 ? 8.707 -7.356 -27.043 1.00 88.44 255 TRP A N 1
ATOM 1949 C CA . TRP A 1 255 ? 8.670 -7.265 -25.591 1.00 88.44 255 TRP A CA 1
ATOM 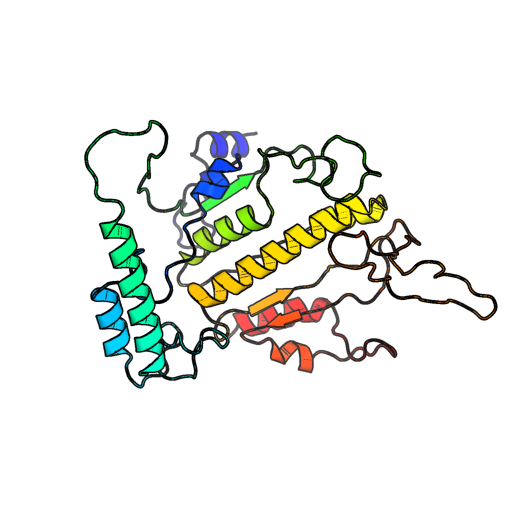1950 C C . TRP A 1 255 ? 9.410 -8.457 -24.993 1.00 88.44 255 TRP A C 1
ATOM 1952 O O . TRP A 1 255 ? 9.116 -9.609 -25.327 1.00 88.44 255 TRP A O 1
ATOM 1962 N N . LYS A 1 256 ? 10.366 -8.185 -24.106 1.00 92.25 256 LYS A N 1
ATOM 1963 C CA . LYS A 1 256 ? 11.055 -9.199 -23.311 1.00 92.25 256 LYS A CA 1
ATOM 1964 C C . LYS A 1 256 ? 10.725 -8.995 -21.840 1.00 92.25 256 LYS A C 1
ATOM 1966 O O . LYS A 1 256 ? 10.621 -7.873 -21.353 1.00 92.25 256 LYS A O 1
ATOM 1971 N N . THR A 1 257 ? 10.572 -10.103 -21.126 1.00 91.69 257 THR A N 1
ATOM 1972 C CA . THR A 1 257 ? 10.396 -10.074 -19.673 1.00 91.69 257 THR A CA 1
ATOM 1973 C C . THR A 1 257 ? 11.698 -9.686 -18.979 1.00 91.69 257 THR A C 1
ATOM 1975 O O . THR A 1 257 ? 12.783 -9.962 -19.493 1.00 91.69 257 THR A O 1
ATOM 1978 N N . LEU A 1 258 ? 11.584 -9.116 -17.779 1.00 94.56 258 LEU A N 1
ATOM 1979 C CA . LEU A 1 258 ? 12.715 -8.912 -16.872 1.00 94.56 258 LEU A CA 1
ATOM 1980 C C . LEU A 1 258 ? 13.471 -10.231 -16.655 1.00 94.56 258 LEU A C 1
ATOM 1982 O O . LEU A 1 258 ? 12.858 -11.299 -16.539 1.00 94.56 258 LEU A O 1
ATOM 1986 N N . ILE A 1 259 ? 14.798 -10.155 -16.583 1.00 97.00 259 ILE A N 1
ATOM 1987 C CA . ILE A 1 259 ? 15.663 -11.318 -16.375 1.00 97.00 259 ILE A CA 1
ATOM 1988 C C . ILE A 1 259 ? 15.900 -11.496 -14.877 1.00 97.00 259 ILE A C 1
ATOM 1990 O O . ILE A 1 259 ? 16.481 -10.634 -14.218 1.00 97.00 259 ILE A O 1
ATOM 1994 N N . ASN A 1 260 ? 15.490 -12.645 -14.341 1.00 95.44 260 ASN A N 1
ATOM 1995 C CA . ASN A 1 260 ? 15.825 -13.030 -12.976 1.00 95.44 260 ASN A CA 1
ATOM 1996 C C . ASN A 1 260 ? 17.289 -13.493 -12.905 1.00 95.44 260 ASN A C 1
ATOM 1998 O O . ASN A 1 260 ? 17.613 -14.600 -13.333 1.00 95.44 260 ASN A O 1
ATOM 2002 N N . ASN A 1 261 ? 18.155 -12.651 -12.338 1.00 96.06 261 ASN A N 1
ATOM 2003 C CA . ASN A 1 261 ? 19.581 -12.938 -12.162 1.00 96.06 261 ASN A CA 1
ATOM 2004 C C . ASN A 1 261 ? 19.904 -13.699 -10.861 1.00 96.06 261 ASN A C 1
ATOM 2006 O O . ASN A 1 261 ? 21.069 -13.990 -10.598 1.00 96.06 261 ASN A O 1
ATOM 2010 N N . GLY A 1 262 ? 18.896 -14.052 -10.057 1.00 93.44 262 GLY A N 1
ATOM 2011 C CA . GLY A 1 262 ? 19.060 -14.741 -8.778 1.00 93.44 262 GLY A CA 1
ATOM 2012 C C . GLY A 1 262 ? 18.986 -13.818 -7.559 1.00 93.44 262 GLY A C 1
ATOM 2013 O O . GLY A 1 262 ? 18.953 -12.594 -7.659 1.00 93.44 262 GLY A O 1
ATOM 2014 N N . ILE A 1 263 ? 18.926 -14.435 -6.377 1.00 87.12 263 ILE A N 1
ATOM 2015 C CA . ILE A 1 263 ? 18.746 -13.738 -5.096 1.00 87.12 263 ILE A CA 1
ATOM 2016 C C . ILE A 1 263 ? 19.935 -12.809 -4.830 1.00 87.12 263 ILE A C 1
ATOM 2018 O O . ILE A 1 263 ? 21.087 -13.230 -4.904 1.00 87.12 263 ILE A O 1
ATOM 2022 N N . GLY A 1 264 ? 19.643 -11.554 -4.483 1.00 86.94 264 GLY A N 1
ATOM 2023 C CA . GLY A 1 264 ? 20.657 -10.547 -4.159 1.00 86.94 264 GLY A CA 1
ATOM 2024 C C . GLY A 1 264 ? 21.371 -9.946 -5.372 1.00 86.94 264 GLY A C 1
ATOM 2025 O O . GLY A 1 264 ? 22.291 -9.154 -5.188 1.00 86.94 264 GLY A O 1
ATOM 2026 N N . ILE A 1 265 ? 20.960 -10.292 -6.596 1.00 93.31 265 ILE A N 1
ATOM 2027 C CA . ILE A 1 265 ? 21.509 -9.733 -7.834 1.00 93.31 265 ILE A CA 1
ATOM 2028 C C . ILE A 1 265 ? 20.425 -8.906 -8.524 1.00 93.31 265 ILE A C 1
ATOM 2030 O O . ILE A 1 265 ? 19.294 -9.362 -8.684 1.00 93.31 265 ILE A O 1
ATOM 2034 N N . VAL A 1 266 ? 20.771 -7.683 -8.936 1.00 92.94 266 VAL A N 1
ATOM 2035 C CA . VAL A 1 266 ? 19.849 -6.786 -9.649 1.00 92.94 266 VAL A CA 1
ATOM 2036 C C . VAL A 1 266 ? 19.317 -7.487 -10.913 1.00 92.94 266 VAL A C 1
ATOM 2038 O O . VAL A 1 266 ? 20.121 -8.066 -11.656 1.00 92.94 266 VAL A O 1
ATOM 2041 N N . PRO A 1 267 ? 17.995 -7.466 -11.174 1.00 95.75 267 PRO A N 1
ATOM 2042 C CA . PRO A 1 267 ? 17.415 -8.054 -12.379 1.00 95.75 267 PRO A CA 1
ATOM 2043 C C . PRO A 1 267 ? 17.982 -7.443 -13.664 1.00 95.75 267 PRO A C 1
ATOM 2045 O O . PRO A 1 267 ? 18.331 -6.265 -13.705 1.00 95.75 267 PRO A O 1
ATOM 2048 N N . GLY A 1 268 ? 18.037 -8.228 -14.741 1.00 96.62 268 GLY A N 1
ATOM 2049 C CA . GLY A 1 268 ? 18.303 -7.672 -16.066 1.00 96.62 268 GLY A CA 1
ATOM 2050 C C . GLY A 1 268 ? 17.067 -6.917 -16.544 1.00 96.62 268 GLY A C 1
ATOM 2051 O O . GLY A 1 268 ? 16.017 -7.535 -16.741 1.00 96.62 268 GLY A O 1
ATOM 2052 N N . MET A 1 269 ? 17.194 -5.601 -16.702 1.00 95.75 269 MET A N 1
ATOM 2053 C CA . MET A 1 269 ? 16.096 -4.701 -17.049 1.00 95.75 269 MET A CA 1
ATOM 2054 C C . MET A 1 269 ? 16.597 -3.443 -17.763 1.00 95.75 269 MET A C 1
ATOM 2056 O O . MET A 1 269 ? 17.735 -3.025 -17.559 1.00 95.75 269 MET A O 1
ATOM 2060 N N . GLU A 1 270 ? 15.730 -2.841 -18.570 1.00 95.81 270 GLU A N 1
ATOM 2061 C CA . GLU A 1 270 ? 15.958 -1.601 -19.308 1.00 95.81 270 GLU A CA 1
ATOM 2062 C C . GLU A 1 270 ? 14.703 -0.720 -19.271 1.00 95.81 270 GLU A C 1
ATOM 2064 O O . GLU A 1 270 ? 13.571 -1.211 -19.264 1.00 95.81 270 GLU A O 1
ATOM 2069 N N . TRP A 1 271 ? 14.923 0.593 -19.250 1.00 95.56 271 TRP A N 1
ATOM 2070 C CA . TRP A 1 271 ? 13.874 1.609 -19.260 1.00 95.56 271 TRP A CA 1
ATOM 2071 C C . TRP A 1 271 ? 13.645 2.120 -20.685 1.00 95.56 271 TRP A C 1
ATOM 2073 O O . TRP A 1 271 ? 14.606 2.504 -21.355 1.00 95.56 271 TRP A O 1
ATOM 2083 N N . TYR A 1 272 ? 12.387 2.194 -21.124 1.00 94.25 272 TYR A N 1
ATOM 2084 C CA . TYR A 1 272 ? 12.028 2.633 -22.484 1.00 94.25 272 TYR A CA 1
ATOM 2085 C C . TYR A 1 272 ? 11.205 3.927 -22.519 1.00 94.25 272 TYR A C 1
ATOM 2087 O O . TYR A 1 272 ? 10.852 4.418 -23.590 1.00 94.25 272 TYR A O 1
ATOM 2095 N N . SER A 1 273 ? 10.913 4.506 -21.357 1.00 95.06 273 SER A N 1
ATOM 2096 C CA . SER A 1 273 ? 10.205 5.773 -21.206 1.00 95.06 273 SER A CA 1
ATOM 2097 C C . SER A 1 273 ? 10.710 6.525 -19.969 1.00 95.06 273 SER A C 1
ATOM 2099 O O . SER A 1 273 ? 11.548 6.038 -19.217 1.00 95.06 273 SER A O 1
ATOM 2101 N N . ARG A 1 274 ? 10.207 7.746 -19.789 1.00 97.06 274 ARG A N 1
ATOM 2102 C CA . ARG A 1 274 ? 10.262 8.540 -18.547 1.00 97.06 274 ARG A CA 1
ATOM 2103 C C . ARG A 1 274 ? 8.895 9.141 -18.231 1.00 97.06 274 ARG A C 1
ATOM 2105 O O . ARG A 1 274 ? 8.790 10.187 -17.603 1.00 97.06 274 ARG A O 1
ATOM 2112 N N . SER A 1 275 ? 7.839 8.563 -18.778 1.00 97.81 275 SER A N 1
ATOM 2113 C CA . SER A 1 275 ? 6.464 9.031 -18.637 1.00 97.81 275 SER A CA 1
ATOM 2114 C C . SER A 1 275 ? 5.586 7.867 -18.227 1.00 97.81 275 SER A C 1
ATOM 2116 O O . SER A 1 275 ? 5.982 6.708 -18.394 1.00 97.81 275 SER A O 1
ATOM 2118 N N . HIS A 1 276 ? 4.391 8.188 -17.740 1.00 97.94 276 HIS A N 1
ATOM 2119 C CA . HIS A 1 276 ? 3.358 7.185 -17.544 1.00 97.94 276 HIS A CA 1
ATOM 2120 C C . HIS A 1 276 ? 3.079 6.481 -18.875 1.00 97.94 276 HIS A C 1
ATOM 2122 O O . HIS A 1 276 ? 3.154 7.095 -19.949 1.00 97.94 276 HIS A O 1
ATOM 2128 N N . THR A 1 277 ? 2.732 5.205 -18.809 1.00 94.62 277 THR A N 1
ATOM 2129 C CA . THR A 1 277 ? 2.255 4.443 -19.958 1.00 94.62 277 THR A CA 1
ATOM 2130 C C . THR A 1 277 ? 0.822 3.985 -19.733 1.00 94.62 277 THR A C 1
ATOM 2132 O O . THR A 1 277 ? 0.287 4.011 -18.628 1.00 94.62 277 THR A O 1
ATOM 2135 N N . ASN A 1 278 ? 0.178 3.559 -20.813 1.00 91.44 278 ASN A N 1
ATOM 2136 C CA . ASN A 1 278 ? -1.143 2.940 -20.777 1.00 91.44 278 ASN A CA 1
ATOM 2137 C C . ASN A 1 278 ? -1.062 1.411 -20.620 1.00 91.44 278 ASN A C 1
ATOM 2139 O O . ASN A 1 278 ? -2.009 0.710 -20.983 1.00 91.44 278 ASN A O 1
ATOM 2143 N N . SER A 1 279 ? 0.070 0.888 -20.137 1.00 90.38 279 SER A N 1
ATOM 2144 C CA . SER A 1 279 ? 0.227 -0.542 -19.881 1.00 90.38 279 SER A CA 1
ATOM 2145 C C . SER A 1 279 ? -0.773 -1.001 -18.826 1.00 90.38 279 SER A C 1
ATOM 2147 O O . SER A 1 279 ? -0.993 -0.323 -17.824 1.00 90.38 279 SER A O 1
ATOM 2149 N N . LEU A 1 280 ? -1.354 -2.185 -19.026 1.00 93.00 280 LEU A N 1
ATOM 2150 C CA . LEU A 1 280 ? -2.186 -2.798 -17.997 1.00 93.00 280 LEU A CA 1
ATOM 2151 C C . LEU A 1 280 ? -1.354 -3.112 -16.754 1.00 93.00 280 LEU A C 1
ATOM 2153 O O . LEU A 1 280 ? -0.324 -3.790 -16.824 1.00 93.00 280 LEU A O 1
ATOM 2157 N N . ILE A 1 281 ? -1.867 -2.673 -15.614 1.00 94.69 281 ILE A N 1
ATOM 2158 C CA . ILE A 1 281 ? -1.276 -2.888 -14.299 1.00 94.69 281 ILE A CA 1
ATOM 2159 C C . ILE A 1 281 ? -1.937 -4.073 -13.576 1.00 94.69 281 ILE A C 1
ATOM 2161 O O . ILE A 1 281 ? -3.105 -4.383 -13.827 1.00 94.69 281 ILE A O 1
ATOM 2165 N N . PRO A 1 282 ? -1.209 -4.776 -12.691 1.00 94.06 282 PRO A N 1
ATOM 2166 C CA . PRO A 1 282 ? -1.789 -5.839 -11.880 1.00 94.06 282 PRO A CA 1
ATOM 2167 C C . PRO A 1 282 ? -2.837 -5.309 -10.897 1.00 94.06 282 PRO A C 1
ATOM 2169 O O . PRO A 1 282 ? -2.623 -4.291 -10.246 1.00 94.06 282 PRO A O 1
ATOM 2172 N N . PHE A 1 283 ? -3.921 -6.064 -10.737 1.00 96.38 283 PHE A N 1
ATOM 2173 C CA . PHE A 1 283 ? -4.953 -5.821 -9.736 1.00 96.38 283 PHE A CA 1
ATOM 2174 C C . PHE A 1 283 ? -5.136 -7.075 -8.882 1.00 96.38 283 PHE A C 1
ATOM 2176 O O . PHE A 1 283 ? -5.424 -8.159 -9.400 1.00 96.38 283 PHE A O 1
ATOM 2183 N N . TYR A 1 284 ? -4.997 -6.925 -7.569 1.00 97.19 284 TYR A N 1
ATOM 2184 C CA . TYR A 1 284 ? -5.213 -7.984 -6.593 1.00 97.19 284 TYR A CA 1
ATOM 2185 C C . TYR A 1 284 ? -6.281 -7.546 -5.598 1.00 97.19 284 TYR A C 1
ATOM 2187 O O . TYR A 1 284 ? -6.261 -6.421 -5.109 1.00 97.19 284 TYR A O 1
ATOM 2195 N N . ALA A 1 285 ? -7.196 -8.453 -5.263 1.00 97.69 285 ALA A N 1
ATOM 2196 C CA . ALA A 1 285 ? -8.194 -8.224 -4.228 1.00 97.69 285 ALA A CA 1
ATOM 2197 C C . ALA A 1 285 ? -8.416 -9.495 -3.408 1.00 97.69 285 ALA A C 1
ATOM 2199 O O . ALA A 1 285 ? -8.514 -10.597 -3.963 1.00 97.69 285 ALA A O 1
ATOM 2200 N N . LYS A 1 286 ? -8.532 -9.344 -2.089 1.00 97.06 286 LYS A N 1
ATOM 2201 C CA . LYS A 1 286 ? -8.852 -10.434 -1.164 1.00 97.06 286 LYS A CA 1
ATOM 2202 C C . LYS A 1 286 ? -9.794 -9.942 -0.072 1.00 97.06 286 LYS A C 1
ATOM 2204 O O . LYS A 1 286 ? -9.611 -8.853 0.456 1.00 97.06 286 LYS A O 1
ATOM 2209 N N . GLY A 1 287 ? -10.760 -10.785 0.284 1.00 95.88 287 GLY A N 1
ATOM 2210 C CA . GLY A 1 287 ? -11.674 -10.546 1.395 1.00 95.88 287 GLY A CA 1
ATOM 2211 C C . GLY A 1 287 ? -13.117 -10.271 0.971 1.00 95.88 287 GLY A C 1
ATOM 2212 O O . GLY A 1 287 ? -13.538 -10.726 -0.105 1.00 95.88 287 GLY A O 1
ATOM 2213 N N . ARG A 1 288 ? -13.878 -9.563 1.816 1.00 94.06 288 ARG A N 1
ATOM 2214 C CA . ARG A 1 288 ? -15.310 -9.286 1.617 1.00 94.06 288 ARG A CA 1
ATOM 2215 C C . ARG A 1 288 ? -15.541 -8.615 0.265 1.00 94.06 288 ARG A C 1
ATOM 2217 O O . ARG A 1 288 ? -14.864 -7.665 -0.097 1.00 94.06 288 ARG A O 1
ATOM 2224 N N . GLY A 1 289 ? -16.459 -9.152 -0.535 1.00 94.50 289 GLY A N 1
ATOM 2225 C CA . GLY A 1 289 ? -16.786 -8.576 -1.842 1.00 94.50 289 GLY A CA 1
ATOM 2226 C C . GLY A 1 289 ? -15.721 -8.726 -2.938 1.00 94.50 289 GLY A C 1
ATOM 2227 O O . GLY A 1 289 ? -16.008 -8.404 -4.085 1.00 94.50 289 GLY A O 1
ATOM 2228 N N . ALA A 1 290 ? -14.539 -9.307 -2.688 1.00 96.31 290 ALA A N 1
ATOM 2229 C CA . ALA A 1 290 ? -13.483 -9.417 -3.710 1.00 96.31 290 ALA A CA 1
ATOM 2230 C C . ALA A 1 290 ? -13.927 -10.162 -4.992 1.00 96.31 290 ALA A C 1
ATOM 2232 O O . ALA A 1 290 ? -13.426 -9.914 -6.089 1.00 96.31 290 ALA A O 1
ATOM 2233 N N . LYS A 1 291 ? -14.907 -11.072 -4.886 1.00 95.81 291 LYS A N 1
ATOM 2234 C CA . LYS A 1 291 ? -15.489 -11.782 -6.041 1.00 95.81 291 LYS A CA 1
ATOM 2235 C C . LYS A 1 291 ? -16.269 -10.857 -6.985 1.00 95.81 291 LYS A C 1
ATOM 2237 O O . LYS A 1 291 ? -16.380 -11.184 -8.165 1.00 95.81 291 LYS A O 1
ATOM 2242 N N . LEU A 1 292 ? -16.760 -9.718 -6.498 1.00 96.25 292 LEU A N 1
ATOM 2243 C CA . LEU A 1 292 ? -17.507 -8.735 -7.282 1.00 96.25 292 LEU A CA 1
ATOM 2244 C C . LEU A 1 292 ? -16.651 -8.109 -8.393 1.00 96.25 292 LEU A C 1
ATOM 2246 O O . LEU A 1 292 ? -17.184 -7.776 -9.450 1.00 96.25 292 LEU A O 1
ATOM 2250 N N . PHE A 1 293 ? -15.326 -8.032 -8.216 1.00 96.69 293 PHE A N 1
ATOM 2251 C CA . PHE A 1 293 ? -14.407 -7.564 -9.261 1.00 96.69 293 PHE A CA 1
ATOM 2252 C C . PHE A 1 293 ? -14.377 -8.488 -10.477 1.00 96.69 293 PHE A C 1
ATOM 2254 O O . PHE A 1 293 ? -14.348 -8.020 -11.611 1.00 96.69 293 PHE A O 1
ATOM 2261 N N . LYS A 1 294 ? -14.472 -9.808 -10.273 1.00 93.44 294 LYS A N 1
ATOM 2262 C CA . LYS A 1 294 ? -14.515 -10.766 -11.390 1.00 93.44 294 LYS A CA 1
ATOM 2263 C C . LYS A 1 294 ? -15.768 -10.599 -12.244 1.00 93.44 294 LYS A C 1
ATOM 2265 O O . LYS A 1 294 ? -15.711 -10.823 -13.445 1.00 93.44 294 LYS A O 1
ATOM 2270 N N . LEU A 1 295 ? -16.884 -10.201 -11.631 1.00 93.94 295 LEU A N 1
ATOM 2271 C CA . LEU A 1 295 ? -18.142 -9.948 -12.339 1.00 93.94 295 LEU A CA 1
ATOM 2272 C C . LEU A 1 295 ? -18.091 -8.672 -13.188 1.00 93.94 295 LEU A C 1
ATOM 2274 O O . LEU A 1 295 ? -18.883 -8.528 -14.115 1.00 93.94 295 LEU A O 1
ATOM 2278 N N . ARG A 1 296 ? -17.163 -7.761 -12.879 1.00 95.44 296 ARG A N 1
ATOM 2279 C CA . ARG A 1 296 ? -16.975 -6.488 -13.581 1.00 95.44 296 ARG A CA 1
ATOM 2280 C C . ARG A 1 296 ? -15.866 -6.529 -14.636 1.00 95.44 296 ARG A C 1
ATOM 2282 O O . ARG A 1 296 ? -15.750 -5.592 -15.412 1.00 95.44 296 ARG A O 1
ATOM 2289 N N . ALA A 1 297 ? -15.086 -7.612 -14.707 1.00 95.50 297 ALA A N 1
ATOM 2290 C CA . ALA A 1 297 ? -13.982 -7.759 -15.654 1.00 95.50 297 ALA A CA 1
ATOM 2291 C C . ALA A 1 297 ? -14.496 -7.975 -17.092 1.00 95.50 297 ALA A C 1
ATOM 2293 O O . ALA A 1 297 ? -14.620 -9.105 -17.565 1.00 95.50 297 ALA A O 1
ATOM 2294 N N . ASN A 1 298 ? -14.852 -6.878 -17.762 1.00 93.38 298 ASN A N 1
ATOM 2295 C CA . ASN A 1 298 ? -15.468 -6.856 -19.090 1.00 93.38 298 ASN A CA 1
ATOM 2296 C C . ASN A 1 298 ? -14.518 -6.373 -20.203 1.00 93.38 298 ASN A C 1
ATOM 2298 O O . ASN A 1 298 ? -14.825 -6.566 -21.381 1.00 93.38 298 ASN A O 1
ATOM 2302 N N . GLY A 1 299 ? -13.367 -5.796 -19.846 1.00 93.50 299 GLY A N 1
ATOM 2303 C CA . GLY A 1 299 ? -12.269 -5.523 -20.766 1.00 93.50 299 GLY A CA 1
ATOM 2304 C C . GLY A 1 299 ? -11.494 -6.801 -21.073 1.00 93.50 299 GLY A C 1
ATOM 2305 O O . GLY A 1 299 ? -11.446 -7.702 -20.239 1.00 93.50 299 GLY A O 1
ATOM 2306 N N . TYR A 1 300 ? -10.892 -6.904 -22.260 1.00 95.44 300 TYR A N 1
ATOM 2307 C CA . TYR A 1 300 ? -10.078 -8.060 -22.642 1.00 95.44 300 TYR A CA 1
ATOM 2308 C C . TYR A 1 300 ? -8.782 -7.636 -23.330 1.00 95.44 300 TYR A C 1
ATOM 2310 O O . TYR A 1 300 ? -8.808 -6.927 -24.336 1.00 95.44 300 TYR A O 1
ATOM 2318 N N . ASP A 1 301 ? -7.662 -8.118 -22.804 1.00 93.00 301 ASP A N 1
ATOM 2319 C CA . ASP A 1 301 ? -6.337 -8.005 -23.397 1.00 93.00 301 ASP A CA 1
ATOM 2320 C C . ASP A 1 301 ? -5.866 -9.374 -23.922 1.00 93.00 301 ASP A C 1
ATOM 2322 O O . ASP A 1 301 ? -5.972 -10.372 -23.200 1.00 93.00 301 ASP A O 1
ATOM 2326 N N . PRO A 1 302 ? -5.317 -9.463 -25.150 1.00 89.69 302 PRO A N 1
ATOM 2327 C CA . PRO A 1 302 ? -4.888 -10.736 -25.735 1.00 89.69 302 PRO A CA 1
ATOM 2328 C C . PRO A 1 302 ? -3.797 -11.484 -24.954 1.00 89.69 302 PRO A C 1
ATOM 2330 O O . PRO A 1 302 ? -3.626 -12.684 -25.163 1.00 89.69 302 PRO A O 1
ATOM 2333 N N . VAL A 1 303 ? -3.041 -10.797 -24.091 1.00 85.31 303 VAL A N 1
ATOM 2334 C CA . VAL A 1 303 ? -1.913 -11.359 -23.331 1.00 85.31 303 VAL A CA 1
ATOM 2335 C C . VAL A 1 303 ? -2.280 -11.570 -21.862 1.00 85.31 303 VAL A C 1
ATOM 2337 O O . VAL A 1 303 ? -1.940 -12.599 -21.280 1.00 85.31 303 VAL A O 1
ATOM 2340 N N . ARG A 1 304 ? -2.962 -10.601 -21.247 1.00 88.56 304 ARG A N 1
ATOM 2341 C CA . ARG A 1 304 ? -3.279 -10.557 -19.811 1.00 88.56 304 ARG A CA 1
ATOM 2342 C C . ARG A 1 304 ? -4.693 -11.037 -19.484 1.00 88.56 304 ARG A C 1
ATOM 2344 O O . ARG A 1 304 ? -4.983 -11.297 -18.319 1.00 88.56 304 ARG A O 1
ATOM 2351 N N . GLY A 1 305 ? -5.544 -11.226 -20.490 1.00 93.38 305 GLY A N 1
ATOM 2352 C CA . GLY A 1 305 ? -6.910 -11.707 -20.326 1.00 93.38 305 GLY A CA 1
ATOM 2353 C C . GLY A 1 305 ? -7.876 -10.606 -19.895 1.00 93.38 305 GLY A C 1
ATOM 2354 O O . GLY A 1 305 ? -7.746 -9.454 -20.302 1.00 93.38 305 GLY A O 1
ATOM 2355 N N . TYR A 1 306 ? -8.890 -10.977 -19.113 1.00 95.19 306 TYR A N 1
ATOM 2356 C CA . TYR A 1 306 ? -9.921 -10.034 -18.686 1.00 95.19 306 TYR A CA 1
ATOM 2357 C C . TYR A 1 306 ? -9.391 -9.014 -17.674 1.00 95.19 306 TYR A C 1
ATOM 2359 O O . TYR A 1 306 ? -8.672 -9.379 -16.745 1.00 95.19 306 TYR A O 1
ATOM 2367 N N . TYR A 1 307 ? -9.805 -7.758 -17.821 1.00 96.06 307 TYR A N 1
ATOM 2368 C CA . TYR A 1 307 ? -9.469 -6.663 -16.914 1.00 96.06 307 TYR A CA 1
ATOM 2369 C C . TYR A 1 307 ? -10.711 -5.828 -16.566 1.00 96.06 307 TYR A C 1
ATOM 2371 O O . TYR A 1 307 ? -11.730 -5.885 -17.261 1.00 96.06 307 TYR A O 1
ATOM 2379 N N . ILE A 1 308 ? -10.628 -5.087 -15.461 1.00 96.38 308 ILE A N 1
ATOM 2380 C CA . ILE A 1 308 ? -11.655 -4.140 -15.002 1.00 96.38 308 ILE A CA 1
ATOM 2381 C C . ILE A 1 308 ? -11.268 -2.712 -15.385 1.00 96.38 308 ILE A C 1
ATOM 2383 O O . ILE A 1 308 ? -10.084 -2.413 -15.547 1.00 96.38 308 ILE A O 1
ATOM 2387 N N . ASP A 1 309 ? -12.253 -1.827 -15.487 1.00 94.94 309 ASP A N 1
ATOM 2388 C CA . ASP A 1 309 ? -12.001 -0.389 -15.553 1.00 94.94 309 ASP A CA 1
ATOM 2389 C C . ASP A 1 309 ? -11.690 0.146 -14.143 1.00 94.94 309 ASP A C 1
ATOM 2391 O O . ASP A 1 309 ? -12.208 -0.369 -13.149 1.00 94.94 309 ASP A O 1
ATOM 2395 N N . ASN A 1 310 ? -10.859 1.185 -14.008 1.00 93.62 310 ASN A N 1
ATOM 2396 C CA . ASN A 1 310 ? -10.507 1.708 -12.681 1.00 93.62 310 ASN A CA 1
ATOM 2397 C C . ASN A 1 310 ? -11.733 2.250 -11.917 1.00 93.62 310 ASN A C 1
ATOM 2399 O O . ASN A 1 310 ? -11.768 2.193 -10.687 1.00 93.62 310 ASN A O 1
ATOM 2403 N N . THR A 1 311 ? -12.781 2.696 -12.621 1.00 95.44 311 THR A N 1
ATOM 2404 C CA . THR A 1 311 ? -14.037 3.129 -11.992 1.00 95.44 311 THR A CA 1
ATOM 2405 C C . THR A 1 311 ? -14.784 1.988 -11.302 1.00 95.44 311 THR A C 1
ATOM 2407 O O . THR A 1 311 ? -15.608 2.240 -10.422 1.00 95.44 311 THR A O 1
ATOM 2410 N N . ASP A 1 312 ? -14.509 0.731 -11.654 1.00 96.06 312 ASP A N 1
ATOM 2411 C CA . ASP A 1 312 ? -15.135 -0.429 -11.022 1.00 96.06 312 ASP A CA 1
ATOM 2412 C C . ASP A 1 312 ? -14.671 -0.634 -9.577 1.00 96.06 312 ASP A C 1
ATOM 2414 O O . ASP A 1 312 ? -15.426 -1.193 -8.781 1.00 96.06 312 ASP A O 1
ATOM 2418 N N . ILE A 1 313 ? -13.490 -0.117 -9.213 1.00 96.00 313 ILE A N 1
ATOM 2419 C CA . ILE A 1 313 ? -12.971 -0.128 -7.838 1.00 96.00 313 ILE A CA 1
ATOM 2420 C C . ILE A 1 313 ? -13.915 0.636 -6.911 1.00 96.00 313 ILE A C 1
ATOM 2422 O O . ILE A 1 313 ? -14.464 0.058 -5.974 1.00 96.00 313 ILE A O 1
ATOM 2426 N N . ALA A 1 314 ? -14.178 1.905 -7.224 1.00 95.00 314 ALA A N 1
ATOM 2427 C CA . ALA A 1 314 ? -15.067 2.744 -6.426 1.00 95.00 314 ALA A CA 1
ATOM 2428 C C . ALA A 1 314 ? -16.503 2.197 -6.391 1.00 95.00 314 ALA A C 1
ATOM 2430 O O . ALA A 1 314 ? -17.122 2.170 -5.332 1.00 95.00 314 ALA A O 1
ATOM 2431 N N . LYS A 1 315 ? -17.022 1.695 -7.522 1.00 95.44 315 LYS A N 1
ATOM 2432 C CA . LYS A 1 315 ? -18.373 1.107 -7.575 1.00 95.44 315 LYS A CA 1
ATOM 2433 C C . LYS A 1 315 ? -18.526 -0.094 -6.640 1.00 95.44 315 LYS A C 1
ATOM 2435 O O . LYS A 1 315 ? -19.575 -0.229 -6.027 1.00 95.44 315 LYS A O 1
ATOM 2440 N N . VAL A 1 316 ? -17.520 -0.971 -6.558 1.00 95.69 316 VAL A N 1
ATOM 2441 C CA . VAL A 1 316 ? -17.550 -2.119 -5.633 1.00 95.69 316 VAL A CA 1
ATOM 2442 C C . VAL A 1 316 ? -17.474 -1.652 -4.187 1.00 95.69 316 VAL A C 1
ATOM 2444 O O . VAL A 1 316 ? -18.221 -2.156 -3.359 1.00 95.69 316 VAL A O 1
ATOM 2447 N N . ILE A 1 317 ? -16.597 -0.693 -3.881 1.00 94.94 317 ILE A N 1
ATOM 2448 C CA . ILE A 1 317 ? -16.471 -0.157 -2.520 1.00 94.94 317 ILE A CA 1
ATOM 2449 C C . ILE A 1 317 ? -17.806 0.448 -2.067 1.00 94.94 317 ILE A C 1
ATOM 2451 O O . ILE A 1 317 ? -18.273 0.114 -0.987 1.00 94.94 317 ILE A O 1
ATOM 2455 N N . PHE A 1 318 ? -18.456 1.269 -2.898 1.00 94.62 318 PHE A N 1
ATOM 2456 C CA . PHE A 1 318 ? -19.757 1.851 -2.552 1.00 94.62 318 PHE A CA 1
ATOM 2457 C C . PHE A 1 318 ? -20.864 0.802 -2.412 1.00 94.62 318 PHE A C 1
ATOM 2459 O O . PHE A 1 318 ? -21.624 0.880 -1.456 1.00 94.62 318 PHE A O 1
ATOM 2466 N N . GLU A 1 319 ? -20.913 -0.212 -3.285 1.00 94.31 319 GLU A N 1
ATOM 2467 C CA . GLU A 1 319 ? -21.862 -1.329 -3.142 1.00 94.31 319 GLU A CA 1
ATOM 2468 C C . GLU A 1 319 ? -21.715 -2.027 -1.781 1.00 94.31 319 GLU A C 1
ATOM 2470 O O . GLU A 1 319 ? -22.714 -2.356 -1.158 1.00 94.31 319 GLU A O 1
ATOM 2475 N N . LEU A 1 320 ? -20.485 -2.203 -1.288 1.00 92.12 320 LEU A N 1
ATOM 2476 C CA . LEU A 1 320 ? -20.225 -2.847 0.004 1.00 92.12 320 LEU A CA 1
ATOM 2477 C C . LEU A 1 320 ? -20.516 -1.960 1.221 1.00 92.12 320 LEU A C 1
ATOM 2479 O O . LEU A 1 320 ? -20.734 -2.499 2.301 1.00 92.12 320 LEU A O 1
ATOM 2483 N N . LEU A 1 321 ? -20.480 -0.634 1.069 1.00 87.06 321 LEU A N 1
ATOM 2484 C CA . LEU A 1 321 ? -20.783 0.318 2.146 1.00 87.06 321 LEU A CA 1
ATOM 2485 C C . LEU A 1 321 ? -22.291 0.581 2.303 1.00 87.06 321 LEU A C 1
ATOM 2487 O O . LEU A 1 321 ? -22.709 1.113 3.327 1.00 87.06 321 LEU A O 1
ATOM 2491 N N . GLU A 1 322 ? -23.098 0.237 1.297 1.00 82.06 322 GLU A N 1
ATOM 2492 C CA . GLU A 1 322 ? -24.562 0.374 1.316 1.00 82.06 322 GLU A CA 1
ATOM 2493 C C . GLU A 1 322 ? -25.295 -0.872 1.873 1.00 82.06 322 GLU A C 1
ATOM 2495 O O . GLU A 1 322 ? -26.515 -0.820 2.049 1.00 82.06 322 GLU A O 1
ATOM 2500 N N . GLU A 1 323 ? -24.578 -1.975 2.149 1.00 63.88 323 GLU A N 1
ATOM 2501 C CA . GLU A 1 323 ? -25.093 -3.249 2.708 1.00 63.88 323 GLU A CA 1
ATOM 2502 C C . GLU A 1 323 ? -25.182 -3.275 4.242 1.00 63.88 323 GLU A C 1
ATOM 2504 O O . GLU A 1 323 ? -26.247 -3.704 4.750 1.00 63.88 323 GLU A O 1
#

Secondary structure (DSSP, 8-state):
-HHHHHHHTT--EE-SS-SS--EEPEEE-SHHHHHHT----PPTT--S-SSS-SHHHHHHHHHTTTS--TTT---STTTT--SS--HHHHHHHHHHHHHHHHHHHHT---S---TT-----PPPPSSEEE----SSSSSTT-SS-TTSPTTTSPP-TTSPPHHHHHHHHHHHHTT-TT--------THHHHHHHTT-HHHHHHHHHHHHHHHHHHHHHHHHHS-TTT-EEEEE-S-EES-EE-TT-EEETTEEE--PPB---TTS--B-EE--SSEE-PPPPEEEEETTTHHHHHH--EEETTTEEE--THHHHHHHHHHH--

Radius of gyration: 23.53 Å; chains: 1; bounding box: 50×58×78 Å

Sequence (323 aa):
MTTWNELVAGTAGGDADGDEISDPWTLIQTRYEFQALIHPVRPIADFNRDGKVDMQDYSILARCWQQNKLLVDIAPLQQSGDGIVDSKDLAVFAEHWLTSTKTQLLTGQTGNPNPGSGVISSPAPKRVLGVAQVYYTLQEMRSGDTDAAPYVVPLNETVPTLEEMTSAALNILDEDPNGFLLMVEGGAVDWASHSNISGRVIEEQIDFNRTVEAVVEWVRFNSNWGETLVIVTGDHETGYLAGPDSGDGLYGPVWKTLINNGIGIVPGMEWYSRSHTNSLIPFYAKGRGAKLFKLRANGYDPVRGYYIDNTDIAKVIFELLEE

Foldseek 3Di:
DVQVVCQVVQNDWDPPVPPPDTATEHEDAWQVSLLLLQDDQQQFQPLVSPSALDVVSVVVLVVQAQAQDLSQQCPPLVASHPRGSYPRSVVSSVVRNVVRVVVCVVPDDDDDDDPPPPPPPDPDRLHYDYHYPDPPDQFLPDDDDLQDAACPPPGDPGGHFLLSNLSSVLSNQLVDPVGDDDDRDLPCLLVCLLVVRLRSNVVSVVSVVSNVVSVVSSCSRSHHLAQDKDKDKDPFDFQQKFAPPFQQDPVGGDGHHWAPPDDPDRIRIDGDHSGTDPDDIDMDMTGHQSVVQVVQQPDQDPPPGTHHDPVVVVVSVVVSVVD

pLDDT: mean 86.34, std 15.51, range [25.88, 98.56]